Protein AF-A0A2K8PBA8-F1 (afdb_monomer)

Secondary structure (DSSP, 8-state):
-----EE-SSEEEPP--SS-S-SEEEGGGEEEEETTSSS-EEEETTS-EEE--GGGHHHHHHHHHHHTPPB-----HHHHHHGGGSSS---HHHHHHHHHHHHHTT--HHHHHHHHHHHHHHHHHHHHHH---S---HHHHHHHHH-TTS-GGGSPPGGGHHHHHHHHHHHHTPPPP---------------PPP--

Structure (mmCIF, N/CA/C/O backbone):
data_AF-A0A2K8PBA8-F1
#
_entry.id   AF-A0A2K8PBA8-F1
#
loop_
_atom_site.group_PDB
_atom_site.id
_atom_site.type_symbol
_atom_site.label_atom_id
_atom_site.label_alt_id
_atom_site.label_comp_id
_atom_site.label_asym_id
_atom_site.label_entity_id
_atom_site.label_seq_id
_atom_site.pdbx_PDB_ins_code
_atom_site.Cartn_x
_atom_site.Cartn_y
_atom_site.Cartn_z
_atom_site.occupancy
_atom_site.B_iso_or_equiv
_atom_site.auth_seq_id
_atom_site.auth_comp_id
_atom_site.auth_asym_id
_atom_site.auth_atom_id
_atom_site.pdbx_PDB_model_num
ATOM 1 N N . MET A 1 1 ? -18.926 -2.979 -6.158 1.00 40.16 1 MET A N 1
ATOM 2 C CA . MET A 1 1 ? -18.014 -2.323 -5.196 1.00 40.16 1 MET A CA 1
ATOM 3 C C . MET A 1 1 ? -17.908 -3.193 -3.957 1.00 40.16 1 MET A C 1
ATOM 5 O O . MET A 1 1 ? -18.942 -3.513 -3.380 1.00 40.16 1 MET A O 1
ATOM 9 N N . ALA A 1 2 ? -16.700 -3.621 -3.585 1.00 52.31 2 ALA A N 1
ATOM 10 C CA . ALA A 1 2 ? -16.476 -4.279 -2.299 1.00 52.31 2 ALA A CA 1
ATOM 11 C C . ALA A 1 2 ? -16.821 -3.297 -1.165 1.00 52.31 2 ALA A C 1
ATOM 13 O O . ALA A 1 2 ? -16.523 -2.106 -1.270 1.00 52.31 2 ALA A O 1
ATOM 14 N N . ARG A 1 3 ? -17.499 -3.766 -0.112 1.00 66.94 3 ARG A N 1
ATOM 15 C CA . ARG A 1 3 ? -17.772 -2.934 1.069 1.00 66.94 3 ARG A CA 1
ATOM 16 C C . ARG A 1 3 ? -16.442 -2.645 1.766 1.00 66.94 3 ARG A C 1
ATOM 18 O O . ARG A 1 3 ? -15.686 -3.575 2.012 1.00 66.94 3 ARG A O 1
ATOM 25 N N . GLY A 1 4 ? -16.142 -1.378 2.043 1.00 78.88 4 GLY A N 1
ATOM 26 C CA . GLY A 1 4 ? -14.970 -1.007 2.841 1.00 78.88 4 GLY A CA 1
ATOM 27 C C . GLY A 1 4 ? -15.197 -1.215 4.344 1.00 78.88 4 GLY A C 1
ATOM 28 O O . GLY A 1 4 ? -16.324 -1.513 4.745 1.00 78.88 4 GLY A O 1
ATOM 29 N N . PRO A 1 5 ? -14.160 -1.024 5.180 1.00 85.75 5 PRO A N 1
ATOM 30 C CA . PRO A 1 5 ? -14.281 -1.086 6.633 1.00 85.75 5 PRO A CA 1
ATOM 31 C C . PRO A 1 5 ? -15.364 -0.140 7.166 1.00 85.75 5 PRO A C 1
ATOM 33 O O . PRO A 1 5 ? -15.463 1.013 6.736 1.00 85.75 5 PRO A O 1
ATOM 36 N N . GLU A 1 6 ? -16.170 -0.630 8.106 1.00 90.38 6 GLU A N 1
ATOM 37 C CA . GLU A 1 6 ? -17.210 0.120 8.820 1.00 90.38 6 GLU A CA 1
ATOM 38 C C . GLU A 1 6 ? -16.715 0.513 10.209 1.00 90.38 6 GLU A C 1
ATOM 40 O O . GLU A 1 6 ? -16.372 -0.348 11.018 1.00 90.38 6 GLU A O 1
ATOM 45 N N . PHE A 1 7 ? -16.692 1.815 10.490 1.00 90.06 7 PHE A N 1
ATOM 46 C CA . PHE A 1 7 ? -16.317 2.343 11.795 1.00 90.06 7 PHE A CA 1
ATOM 47 C C . PHE A 1 7 ? -17.535 2.290 12.720 1.00 90.06 7 PHE A C 1
ATOM 49 O O . PHE A 1 7 ? -18.500 3.031 12.538 1.00 90.06 7 PHE A O 1
ATOM 56 N N . ALA A 1 8 ? -17.501 1.387 13.695 1.00 88.81 8 ALA A N 1
ATOM 57 C CA . ALA A 1 8 ? -18.407 1.402 14.834 1.00 88.81 8 ALA A CA 1
ATOM 58 C C . ALA A 1 8 ? -17.802 2.249 15.967 1.00 88.81 8 ALA A C 1
ATOM 60 O O . ALA A 1 8 ? -16.714 2.811 15.830 1.00 88.81 8 ALA A O 1
ATOM 61 N N . ASP A 1 9 ? -18.515 2.350 17.091 1.00 84.19 9 ASP A N 1
ATOM 62 C CA . ASP A 1 9 ? -18.093 3.195 18.208 1.00 84.19 9 ASP A CA 1
ATOM 63 C C . ASP A 1 9 ? -16.703 2.842 18.738 1.00 84.19 9 ASP A C 1
ATOM 65 O O . ASP A 1 9 ? -15.892 3.748 18.907 1.00 84.19 9 ASP A O 1
ATOM 69 N N . ASP A 1 10 ? -16.433 1.554 18.967 1.00 88.25 10 ASP A N 1
ATOM 70 C CA . ASP A 1 10 ? -15.222 1.029 19.613 1.00 88.25 10 ASP A CA 1
ATOM 71 C C . ASP A 1 10 ? -14.415 0.032 18.769 1.00 88.25 10 ASP A C 1
ATOM 73 O O . ASP A 1 10 ? -13.335 -0.412 19.174 1.00 88.25 10 ASP A O 1
ATOM 77 N N . HIS A 1 11 ? -14.904 -0.295 17.576 1.00 91.06 11 HIS A N 1
ATOM 78 C CA . HIS A 1 11 ? -14.266 -1.237 16.668 1.00 91.06 11 HIS A CA 1
ATOM 79 C C . HIS A 1 11 ? -14.497 -0.863 15.206 1.00 91.06 11 HIS A C 1
ATOM 81 O O . HIS A 1 11 ? -15.402 -0.112 14.854 1.00 91.06 11 HIS A O 1
ATOM 87 N N . ILE A 1 12 ? -13.683 -1.442 14.337 1.00 92.50 12 ILE A N 1
ATOM 88 C CA . ILE A 1 12 ? -13.815 -1.384 12.890 1.00 92.50 12 ILE A CA 1
ATOM 89 C C . ILE A 1 12 ? -14.229 -2.775 12.431 1.00 92.50 12 ILE A C 1
ATOM 91 O O . ILE A 1 12 ? -13.531 -3.752 12.707 1.00 92.50 12 ILE A O 1
ATOM 95 N N . ARG A 1 13 ? -15.356 -2.882 11.731 1.00 91.69 13 ARG A N 1
ATOM 96 C CA . ARG A 1 13 ? -15.751 -4.124 11.062 1.00 91.69 13 ARG A CA 1
ATOM 97 C C . ARG A 1 13 ? -15.104 -4.156 9.696 1.00 91.69 13 ARG A C 1
ATOM 99 O O . ARG A 1 13 ? -15.295 -3.250 8.887 1.00 91.69 13 ARG A O 1
ATOM 106 N N . LEU A 1 14 ? -14.329 -5.196 9.458 1.00 88.38 14 LEU A N 1
ATOM 107 C CA . LEU A 1 14 ? -13.718 -5.459 8.172 1.00 88.38 14 LEU A CA 1
ATOM 108 C C . LEU A 1 14 ? -14.714 -6.241 7.311 1.00 88.38 14 LEU A C 1
ATOM 110 O O . LEU A 1 14 ? -15.465 -7.066 7.843 1.00 88.38 14 LEU A O 1
ATOM 114 N N . PRO A 1 15 ? -14.757 -5.997 5.992 1.00 81.75 15 PRO A N 1
ATOM 115 C CA . PRO A 1 15 ? -15.504 -6.874 5.107 1.00 81.75 15 PRO A CA 1
ATOM 116 C C . PRO A 1 15 ? -14.991 -8.306 5.260 1.00 81.75 15 PRO A C 1
ATOM 118 O O . PRO A 1 15 ? -13.803 -8.527 5.489 1.00 81.75 15 PRO A O 1
ATOM 121 N N . ALA A 1 16 ? -15.887 -9.280 5.102 1.00 69.88 16 ALA A N 1
ATOM 122 C CA . ALA A 1 16 ? -15.488 -10.667 4.921 1.00 69.88 16 ALA A CA 1
ATOM 123 C C . ALA A 1 16 ? -14.797 -10.790 3.554 1.00 69.88 16 ALA A C 1
ATOM 125 O O . ALA A 1 16 ? -15.431 -11.103 2.547 1.00 69.88 16 ALA A O 1
ATOM 126 N N . ASP A 1 17 ? -13.515 -10.447 3.509 1.00 67.31 17 ASP A N 1
ATOM 127 C CA . ASP A 1 17 ? -12.643 -10.722 2.383 1.00 67.31 17 ASP A CA 1
ATOM 128 C C . ASP A 1 17 ? -11.801 -11.972 2.683 1.00 67.31 17 ASP A C 1
ATOM 130 O O . ASP A 1 17 ? -11.610 -12.374 3.829 1.00 67.31 17 ASP A O 1
ATOM 134 N N . ALA A 1 18 ? -11.334 -12.642 1.633 1.00 54.00 18 ALA A N 1
ATOM 135 C CA . ALA A 1 18 ? -10.508 -13.839 1.779 1.00 54.00 18 ALA A CA 1
ATOM 136 C C . ALA A 1 18 ? -9.046 -13.527 2.176 1.00 54.00 18 ALA A C 1
ATOM 138 O O . ALA A 1 18 ? -8.217 -14.434 2.181 1.00 54.00 18 ALA A O 1
ATOM 139 N N . TRP A 1 19 ? -8.702 -12.259 2.437 1.00 65.69 19 TRP A N 1
ATOM 140 C CA . TRP A 1 19 ? -7.319 -11.769 2.498 1.00 65.69 19 TRP A CA 1
ATOM 141 C C . TRP A 1 19 ? -6.913 -11.269 3.883 1.00 65.69 19 TRP A C 1
ATOM 143 O O . TRP A 1 19 ? -5.729 -11.310 4.223 1.00 65.69 19 TRP A O 1
ATOM 153 N N . LEU A 1 20 ? -7.874 -10.817 4.683 1.00 68.88 20 LEU A N 1
ATOM 154 C CA . LEU A 1 20 ? -7.722 -10.452 6.076 1.00 68.88 20 LEU A CA 1
ATOM 155 C C . LEU A 1 20 ? -8.231 -11.612 6.941 1.00 68.88 20 LEU A C 1
ATOM 157 O O . LEU A 1 20 ? -9.403 -11.976 6.874 1.00 68.88 20 LEU A O 1
ATOM 161 N N . PRO A 1 21 ? -7.386 -12.183 7.815 1.00 69.56 21 PRO A N 1
ATOM 162 C CA . PRO A 1 21 ? -7.802 -13.259 8.715 1.00 69.56 21 PRO A CA 1
ATOM 163 C C . PRO A 1 21 ? -8.786 -12.781 9.797 1.00 69.56 21 PRO A C 1
ATOM 165 O O . PRO A 1 21 ? -9.292 -13.586 10.577 1.00 69.56 21 PRO A O 1
ATOM 168 N N . ARG A 1 22 ? -9.030 -11.469 9.882 1.00 80.94 22 ARG A N 1
ATOM 169 C CA . ARG A 1 22 ? -9.851 -10.819 10.899 1.00 80.94 22 ARG A CA 1
ATOM 170 C C . ARG A 1 22 ? -11.049 -10.137 10.258 1.00 80.94 22 ARG A C 1
ATOM 172 O O . ARG A 1 22 ? -10.917 -9.439 9.261 1.00 80.94 22 ARG A O 1
ATOM 179 N N . THR A 1 23 ? -12.196 -10.256 10.913 1.00 87.31 23 THR A N 1
ATOM 180 C CA . THR A 1 23 ? -13.430 -9.543 10.549 1.00 87.31 23 THR A CA 1
ATOM 181 C C . THR A 1 23 ? -13.653 -8.284 11.387 1.00 87.31 23 THR A C 1
ATOM 183 O O . THR A 1 23 ? -14.537 -7.489 11.083 1.00 87.31 23 THR A O 1
ATOM 186 N N . THR A 1 24 ? -12.865 -8.090 12.449 1.00 91.38 24 THR A N 1
ATOM 187 C CA . THR A 1 24 ? -12.999 -6.966 13.381 1.00 91.38 24 THR A CA 1
ATOM 188 C C . THR A 1 24 ? -11.626 -6.512 13.870 1.00 91.38 24 THR A C 1
ATOM 190 O O . THR A 1 24 ? -10.767 -7.344 14.168 1.00 91.38 24 THR A O 1
ATOM 193 N N . LEU A 1 25 ? -11.437 -5.197 13.989 1.00 92.38 25 LEU A N 1
ATOM 194 C CA . LEU A 1 25 ? -10.292 -4.567 14.646 1.00 92.38 25 LEU A CA 1
ATOM 195 C C . LEU A 1 25 ? -10.775 -3.669 15.779 1.00 92.38 25 LEU A C 1
ATOM 197 O O . LEU A 1 25 ? -11.659 -2.841 15.586 1.00 92.38 25 LEU A O 1
ATOM 201 N N . THR A 1 26 ? -10.170 -3.790 16.950 1.00 94.56 26 THR A N 1
ATOM 202 C CA . THR A 1 26 ? -10.321 -2.810 18.029 1.00 94.56 26 THR A CA 1
ATOM 203 C C . THR A 1 26 ? -9.308 -1.683 17.853 1.00 94.56 26 THR A C 1
ATOM 205 O O . THR A 1 26 ? -8.304 -1.832 17.154 1.00 94.56 26 THR A O 1
ATOM 208 N N . ALA A 1 27 ? -9.502 -0.558 18.542 1.00 94.31 27 ALA A N 1
ATOM 209 C CA . ALA A 1 27 ? -8.492 0.502 18.563 1.00 94.31 27 ALA A CA 1
ATOM 210 C C . ALA A 1 27 ? -7.110 0.011 19.054 1.00 94.31 27 ALA A C 1
ATOM 212 O O . ALA A 1 27 ? -6.072 0.458 18.564 1.00 94.31 27 ALA A O 1
ATOM 213 N N . ALA A 1 28 ? -7.088 -0.962 19.972 1.00 95.12 28 ALA A N 1
ATOM 214 C CA . ALA A 1 28 ? -5.865 -1.583 20.478 1.00 95.12 28 ALA A CA 1
ATOM 215 C C . ALA A 1 28 ? -5.151 -2.469 19.440 1.00 95.12 28 ALA A C 1
ATOM 217 O O . ALA A 1 28 ? -3.970 -2.777 19.607 1.00 95.12 28 ALA A O 1
ATOM 218 N N . ASP A 1 29 ? -5.803 -2.827 18.335 1.00 95.38 29 ASP A N 1
ATOM 219 C CA . ASP A 1 29 ? -5.152 -3.510 17.218 1.00 95.38 29 ASP A CA 1
ATOM 220 C C . ASP A 1 29 ? -4.467 -2.524 16.259 1.00 95.38 29 ASP A C 1
ATOM 222 O O . ASP A 1 29 ? -3.555 -2.919 15.536 1.00 95.38 29 ASP A O 1
ATOM 226 N N . VAL A 1 30 ? -4.851 -1.240 16.256 1.00 95.88 30 VAL A N 1
ATOM 227 C CA . VAL A 1 30 ? -4.362 -0.245 15.284 1.00 95.88 30 VAL A CA 1
ATOM 228 C C . VAL A 1 30 ? -3.083 0.438 15.766 1.00 95.88 30 VAL A C 1
ATOM 230 O O . VAL A 1 30 ? -3.057 1.082 16.817 1.00 95.88 30 VAL A O 1
ATOM 233 N N . ARG A 1 31 ? -2.012 0.311 14.981 1.00 96.19 31 ARG A N 1
ATOM 234 C CA . ARG A 1 31 ? -0.700 0.915 15.237 1.00 96.19 31 ARG A CA 1
ATOM 235 C C . ARG A 1 31 ? -0.689 2.399 14.871 1.00 96.19 31 ARG A C 1
ATOM 237 O O . ARG A 1 31 ? -0.319 3.229 15.697 1.00 96.19 31 ARG A O 1
ATOM 244 N N . ASP A 1 32 ? -1.097 2.710 13.644 1.00 96.62 32 ASP A N 1
ATOM 245 C CA . ASP A 1 32 ? -1.144 4.052 13.062 1.00 96.62 32 ASP A CA 1
ATOM 246 C C . ASP A 1 32 ? -2.068 4.083 11.834 1.00 96.62 32 ASP A C 1
ATOM 248 O O . ASP A 1 32 ? -2.470 3.038 11.318 1.00 96.62 32 ASP A O 1
ATOM 252 N N . ALA A 1 33 ? -2.394 5.285 11.358 1.00 96.81 33 ALA A N 1
ATOM 253 C CA . ALA A 1 33 ? -3.194 5.497 10.152 1.00 96.81 33 ALA A CA 1
ATOM 254 C C . ALA A 1 33 ? -2.596 6.582 9.251 1.00 96.81 33 ALA A C 1
ATOM 256 O O . ALA A 1 33 ? -1.909 7.477 9.737 1.00 96.81 33 ALA A O 1
ATOM 257 N N . ASP A 1 34 ? -2.850 6.498 7.948 1.00 96.19 34 ASP A N 1
ATOM 258 C CA . ASP A 1 34 ? -2.561 7.554 6.974 1.00 96.19 34 ASP A CA 1
ATOM 259 C C . ASP A 1 34 ? -3.840 7.926 6.212 1.00 96.19 34 ASP A C 1
ATOM 261 O O . ASP A 1 34 ? -4.199 7.263 5.235 1.00 96.19 34 ASP A O 1
ATOM 265 N N . PRO A 1 35 ? -4.563 8.965 6.662 1.00 95.62 35 PRO A N 1
ATOM 266 C CA . PRO A 1 35 ? -5.745 9.462 5.964 1.00 95.62 35 PRO A CA 1
ATOM 267 C C . PRO A 1 35 ? -5.435 10.061 4.586 1.00 95.62 35 PRO A C 1
ATOM 269 O O . PRO A 1 35 ? -6.342 10.180 3.763 1.00 95.62 35 PRO A O 1
ATOM 272 N N . GLU A 1 36 ? -4.177 10.439 4.337 1.00 93.50 36 GLU A N 1
ATOM 273 C CA . GLU A 1 36 ? -3.729 11.094 3.105 1.00 93.50 36 GLU A CA 1
ATOM 274 C C . GLU A 1 36 ? -3.175 10.113 2.066 1.00 93.50 36 GLU A C 1
ATOM 276 O O . GLU A 1 36 ? -2.887 10.520 0.941 1.00 93.50 36 GLU A O 1
ATOM 281 N N . ALA A 1 37 ? -3.052 8.829 2.410 1.00 91.69 37 ALA A N 1
ATOM 282 C CA . ALA A 1 37 ? -2.740 7.785 1.444 1.00 91.69 37 ALA A CA 1
ATOM 283 C C . ALA A 1 37 ? -3.846 7.659 0.379 1.00 91.69 37 ALA A C 1
ATOM 285 O O . ALA A 1 37 ? -4.991 8.086 0.577 1.00 91.69 37 ALA A O 1
ATOM 286 N N . SER A 1 38 ? -3.500 7.053 -0.758 1.00 87.94 38 SER A N 1
ATOM 287 C CA . SER A 1 38 ? -4.432 6.783 -1.853 1.00 87.94 38 SER A CA 1
ATOM 288 C C . SER A 1 38 ? -4.501 5.276 -2.134 1.00 87.94 38 SER A C 1
ATOM 290 O O . SER A 1 38 ? -3.614 4.752 -2.803 1.00 87.94 38 SER A O 1
ATOM 292 N N . PRO A 1 39 ? -5.530 4.564 -1.633 1.00 90.00 39 PRO A N 1
ATOM 293 C CA . PRO A 1 39 ? -6.592 5.045 -0.743 1.00 90.00 39 PRO A CA 1
ATOM 294 C C . PRO A 1 39 ? -6.100 5.264 0.704 1.00 90.00 39 PRO A C 1
ATOM 296 O O . PRO A 1 39 ? -5.046 4.742 1.073 1.00 90.00 39 PRO A O 1
ATOM 299 N N . PRO A 1 40 ? -6.867 5.988 1.548 1.00 94.19 40 PRO A N 1
ATOM 300 C CA . PRO A 1 40 ? -6.571 6.104 2.974 1.00 94.19 40 PRO A CA 1
ATOM 301 C C . PRO A 1 40 ? -6.362 4.731 3.618 1.00 94.19 40 PRO A C 1
ATOM 303 O O . PRO A 1 40 ? -7.050 3.770 3.272 1.00 94.19 40 PRO A O 1
ATOM 306 N N . GLU A 1 41 ? -5.442 4.618 4.572 1.00 94.31 41 GLU A N 1
ATOM 307 C CA . GLU A 1 41 ? -5.087 3.317 5.149 1.00 94.31 41 GLU A CA 1
ATOM 308 C C . GLU A 1 41 ? -4.879 3.354 6.665 1.00 94.31 41 GLU A C 1
ATOM 310 O O . GLU A 1 41 ? -4.532 4.379 7.254 1.00 94.31 41 GLU A O 1
ATOM 315 N N . LEU A 1 42 ? -5.047 2.198 7.303 1.00 94.38 42 LEU A N 1
ATOM 316 C CA . LEU A 1 42 ? -4.594 1.936 8.668 1.00 94.38 42 LEU A CA 1
ATOM 317 C C . LEU A 1 42 ? -3.662 0.730 8.690 1.00 94.38 42 LEU A C 1
ATOM 319 O O . LEU A 1 42 ? -3.787 -0.176 7.864 1.00 94.38 42 LEU A O 1
ATOM 323 N N . ARG A 1 43 ? -2.744 0.710 9.657 1.00 93.94 43 ARG A N 1
ATOM 324 C CA . ARG A 1 43 ? -1.844 -0.419 9.899 1.00 93.94 43 ARG A CA 1
ATOM 325 C C . ARG A 1 43 ? -2.110 -1.021 11.260 1.00 93.94 43 ARG A C 1
ATOM 327 O O . ARG A 1 43 ? -2.184 -0.311 12.265 1.00 93.94 43 ARG A O 1
ATOM 334 N N . THR A 1 44 ? -2.251 -2.336 11.299 1.00 93.12 44 THR A N 1
ATOM 335 C CA . THR A 1 44 ? -2.401 -3.076 12.547 1.00 93.12 44 THR A CA 1
ATOM 336 C C . THR A 1 44 ? -1.041 -3.285 13.209 1.00 93.12 44 THR A C 1
ATOM 338 O O . THR A 1 44 ? 0.012 -3.231 12.570 1.00 93.12 44 THR A O 1
ATOM 341 N N . ARG A 1 45 ? -1.039 -3.550 14.516 1.00 92.44 45 ARG A N 1
ATOM 342 C CA . ARG A 1 45 ? 0.171 -3.936 15.259 1.00 92.44 45 ARG A CA 1
ATOM 343 C C . ARG A 1 45 ? 0.746 -5.277 14.785 1.00 92.44 45 ARG A C 1
ATOM 345 O O . ARG A 1 45 ? 1.931 -5.512 14.981 1.00 92.44 45 ARG A O 1
ATOM 352 N N . SER A 1 46 ? -0.068 -6.116 14.142 1.00 88.44 46 SER A N 1
ATOM 353 C CA . SER A 1 46 ? 0.336 -7.355 13.465 1.00 88.44 46 SER A CA 1
ATOM 354 C C . SER A 1 46 ? 0.917 -7.137 12.060 1.00 88.44 46 SER A C 1
ATOM 356 O O . SER A 1 46 ? 1.325 -8.110 11.433 1.00 88.44 46 SER A O 1
ATOM 358 N N . GLY A 1 47 ? 0.986 -5.893 11.570 1.00 87.06 47 GLY A N 1
ATOM 359 C CA . GLY A 1 47 ? 1.591 -5.553 10.277 1.00 87.06 47 GLY A CA 1
ATOM 360 C C . GLY A 1 47 ? 0.640 -5.626 9.080 1.00 87.06 47 GLY A C 1
ATOM 361 O O . GLY A 1 47 ? 1.088 -5.574 7.940 1.00 87.06 47 GLY A O 1
ATOM 362 N N . GLU A 1 48 ? -0.670 -5.743 9.305 1.00 89.25 48 GLU A N 1
ATOM 363 C CA . GLU A 1 48 ? -1.654 -5.744 8.223 1.00 89.25 48 GLU A CA 1
ATOM 364 C C . GLU A 1 48 ? -2.029 -4.314 7.839 1.00 89.25 48 GLU A C 1
ATOM 366 O O . GLU A 1 48 ? -2.362 -3.500 8.701 1.00 89.25 48 GLU A O 1
ATOM 371 N N . THR A 1 49 ? -2.065 -4.035 6.539 1.00 91.44 49 THR A N 1
ATOM 372 C CA . THR A 1 49 ? -2.675 -2.813 6.006 1.00 91.44 49 THR A CA 1
ATOM 373 C C . THR A 1 49 ? -4.152 -3.052 5.712 1.00 91.44 49 THR A C 1
ATOM 375 O O . THR A 1 49 ? -4.514 -4.044 5.071 1.00 91.44 49 THR A O 1
ATOM 378 N N . VAL A 1 50 ? -5.008 -2.136 6.159 1.00 91.88 50 VAL A N 1
ATOM 379 C CA . VAL A 1 50 ? -6.431 -2.095 5.804 1.00 91.88 50 VAL A CA 1
ATOM 380 C C . VAL A 1 50 ? -6.716 -0.790 5.078 1.00 91.88 50 VAL A C 1
ATOM 382 O O . VAL A 1 50 ? -6.479 0.294 5.611 1.00 91.88 50 VAL A O 1
ATOM 385 N N . PHE A 1 51 ? -7.262 -0.912 3.872 1.00 91.69 51 PHE A N 1
ATOM 386 C CA . PHE A 1 51 ? -7.652 0.225 3.050 1.00 91.69 51 PHE A CA 1
ATOM 387 C C . PHE A 1 51 ? -9.044 0.720 3.422 1.00 91.69 51 PHE A C 1
ATOM 389 O O . PHE A 1 51 ? -9.992 -0.052 3.575 1.00 91.69 51 PHE A O 1
ATOM 396 N N . VAL A 1 52 ? -9.165 2.033 3.530 1.00 91.50 52 VAL A N 1
ATOM 397 C CA . VAL A 1 52 ? -10.387 2.755 3.845 1.00 91.50 52 VAL A CA 1
ATOM 398 C C . VAL A 1 52 ? -10.809 3.518 2.588 1.00 91.50 52 VAL A C 1
ATOM 400 O O . VAL A 1 52 ? -10.015 4.286 2.051 1.00 91.50 52 VAL A O 1
ATOM 403 N N . PRO A 1 53 ? -12.048 3.348 2.090 1.00 90.81 53 PRO A N 1
ATOM 404 C CA . PRO A 1 53 ? -12.538 4.121 0.957 1.00 90.81 53 PRO A CA 1
ATOM 405 C C . PRO A 1 53 ? -12.370 5.622 1.189 1.00 90.81 53 PRO A C 1
ATOM 407 O O . PRO A 1 53 ? -12.659 6.109 2.281 1.00 90.81 53 PRO A O 1
ATOM 410 N N . ALA A 1 54 ? -11.988 6.369 0.150 1.00 89.56 54 ALA A N 1
ATOM 411 C CA . ALA A 1 54 ? -11.744 7.811 0.252 1.00 89.56 54 ALA A CA 1
ATOM 412 C C . ALA A 1 54 ? -12.925 8.583 0.875 1.00 89.56 54 ALA A C 1
ATOM 414 O O . ALA A 1 54 ? -12.722 9.456 1.717 1.00 89.56 54 ALA A O 1
ATOM 415 N N . GLY A 1 55 ? -14.167 8.192 0.557 1.00 91.06 55 GLY A N 1
ATOM 416 C CA . GLY A 1 55 ? -15.381 8.781 1.139 1.00 91.06 55 GLY A CA 1
ATOM 417 C C . GLY A 1 55 ? -15.539 8.592 2.657 1.00 91.06 55 GLY A C 1
ATOM 418 O O . GLY A 1 55 ? -16.367 9.262 3.262 1.00 91.06 55 GLY A O 1
ATOM 419 N N . ARG A 1 56 ? -14.738 7.720 3.283 1.00 92.81 56 ARG A N 1
ATOM 420 C CA . ARG A 1 56 ? -14.709 7.470 4.734 1.00 92.81 56 ARG A CA 1
ATOM 421 C C . ARG A 1 56 ? -13.469 8.037 5.428 1.00 92.81 56 ARG A C 1
ATOM 423 O O . ARG A 1 56 ? -13.255 7.753 6.604 1.00 92.81 56 ARG A O 1
ATOM 430 N N . ARG A 1 57 ? -12.673 8.878 4.753 1.00 95.12 57 ARG A N 1
ATOM 431 C CA . ARG A 1 57 ? -11.498 9.549 5.347 1.00 95.12 57 ARG A CA 1
ATOM 432 C C . ARG A 1 57 ? -11.835 10.230 6.677 1.00 95.12 57 ARG A C 1
ATOM 434 O O . ARG A 1 57 ? -11.168 9.994 7.677 1.00 95.12 57 ARG A O 1
ATOM 441 N N . ALA A 1 58 ? -12.919 11.003 6.710 1.00 95.44 58 ALA A N 1
ATOM 442 C CA . ALA A 1 58 ? -13.326 11.722 7.914 1.00 95.44 58 ALA A CA 1
ATOM 443 C C . ALA A 1 58 ? -13.743 10.783 9.067 1.00 95.44 58 ALA A C 1
ATOM 445 O O . ALA A 1 58 ? -13.616 11.144 10.235 1.00 95.44 58 ALA A O 1
ATOM 446 N N . GLU A 1 59 ? -14.256 9.581 8.772 1.00 95.62 59 GLU A N 1
ATOM 447 C CA . GLU A 1 59 ? -14.544 8.569 9.800 1.00 95.62 59 GLU A CA 1
ATOM 448 C C . GLU A 1 59 ? -13.252 7.997 10.391 1.00 95.62 59 GLU A C 1
ATOM 450 O O . GLU A 1 59 ? -13.142 7.907 11.614 1.00 95.62 59 GLU A O 1
ATOM 455 N N . LEU A 1 60 ? -12.260 7.697 9.544 1.00 95.69 60 LEU A N 1
ATOM 456 C CA . LEU A 1 60 ? -10.933 7.255 9.977 1.00 95.69 60 LEU A CA 1
ATOM 457 C C . LEU A 1 60 ? -10.276 8.288 10.900 1.00 95.69 60 LEU A C 1
ATOM 459 O O . LEU A 1 60 ? -9.801 7.938 11.977 1.00 95.69 60 LEU A O 1
ATOM 463 N N . GLU A 1 61 ? -10.288 9.564 10.516 1.00 96.81 61 GLU A N 1
ATOM 464 C CA . GLU A 1 61 ? -9.721 10.647 11.326 1.00 96.81 61 GLU A CA 1
ATOM 465 C C . GLU A 1 61 ? -10.409 10.767 12.689 1.00 96.81 61 GLU A C 1
ATOM 467 O O . GLU A 1 61 ? -9.731 10.850 13.716 1.00 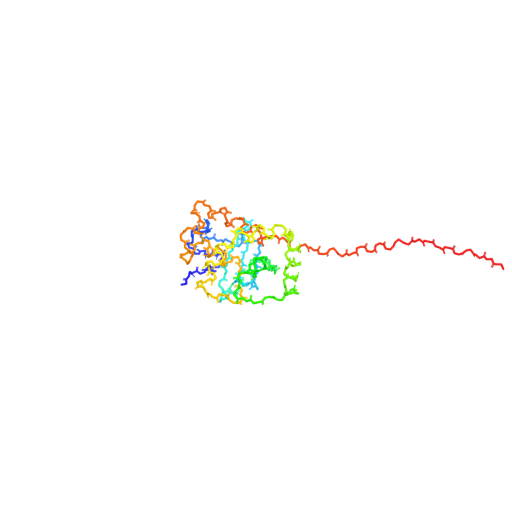96.81 61 GLU A O 1
ATOM 472 N N . ARG A 1 62 ? -11.749 10.720 12.722 1.00 96.69 62 ARG A N 1
ATOM 473 C CA . ARG A 1 62 ? -12.515 10.754 13.978 1.00 96.69 62 ARG A CA 1
ATOM 474 C C . ARG A 1 62 ? -12.211 9.553 14.866 1.00 96.69 62 ARG A C 1
ATOM 476 O O . ARG A 1 62 ? -12.033 9.731 16.070 1.00 96.69 62 ARG A O 1
ATOM 483 N N . PHE A 1 63 ? -12.137 8.353 14.292 1.00 96.75 63 PHE A N 1
ATOM 484 C CA . PHE A 1 63 ? -11.782 7.141 15.026 1.00 96.75 63 PHE A CA 1
ATOM 485 C C . PHE A 1 63 ? -10.380 7.264 15.634 1.00 96.75 63 PHE A C 1
ATOM 487 O O . PHE A 1 63 ? -10.196 7.034 16.830 1.00 96.75 63 PHE A O 1
ATOM 494 N N . CYS A 1 64 ? -9.403 7.719 14.846 1.00 96.94 64 CYS A N 1
ATOM 495 C CA . CYS A 1 64 ? -8.041 7.917 15.324 1.00 96.94 64 CYS A CA 1
ATOM 496 C C . CYS A 1 64 ? -7.954 8.970 16.433 1.00 96.94 64 CYS A C 1
ATOM 498 O O . CYS A 1 64 ? -7.304 8.728 17.449 1.00 96.94 64 CYS A O 1
ATOM 500 N N . ALA A 1 65 ? -8.650 10.099 16.282 1.00 97.25 65 ALA A N 1
ATOM 501 C CA . ALA A 1 65 ? -8.696 11.149 17.295 1.00 97.25 65 ALA A CA 1
ATOM 502 C C . ALA A 1 65 ? -9.322 10.654 18.610 1.00 97.25 65 ALA A C 1
ATOM 504 O O . ALA A 1 65 ? -8.774 10.904 19.682 1.00 97.25 65 ALA A O 1
ATOM 505 N N . ARG A 1 66 ? -10.432 9.905 18.532 1.00 96.94 66 ARG A N 1
ATOM 506 C CA . ARG A 1 66 ? -11.133 9.344 19.700 1.00 96.94 66 ARG A CA 1
ATOM 507 C C . ARG A 1 66 ? -10.252 8.398 20.514 1.00 96.94 66 ARG A C 1
ATOM 509 O O . ARG A 1 66 ? -10.318 8.418 21.739 1.00 96.94 66 ARG A O 1
ATOM 516 N N . TYR A 1 67 ? -9.445 7.581 19.842 1.00 97.31 67 TYR A N 1
ATOM 517 C CA . TYR A 1 67 ? -8.648 6.527 20.474 1.00 97.31 67 TYR A CA 1
ATOM 518 C C . TYR A 1 67 ? -7.154 6.845 20.605 1.00 97.31 67 TYR A C 1
ATOM 520 O O . TYR A 1 67 ? -6.379 5.986 21.024 1.00 97.31 67 TYR A O 1
ATOM 528 N N . GLY A 1 68 ? -6.732 8.065 20.259 1.00 96.81 68 GLY A N 1
ATOM 529 C CA . GLY A 1 68 ? -5.327 8.471 20.329 1.00 96.81 68 GLY A CA 1
ATOM 530 C C . GLY A 1 68 ? -4.414 7.692 19.375 1.00 96.81 68 GLY A C 1
ATOM 531 O O . GLY A 1 68 ? -3.235 7.500 19.673 1.00 96.81 68 GLY A O 1
ATOM 532 N N . ILE A 1 69 ? -4.943 7.221 18.241 1.00 97.75 69 ILE A N 1
ATOM 533 C CA . ILE A 1 69 ? -4.156 6.516 17.225 1.00 97.75 69 ILE A CA 1
ATOM 534 C C . ILE A 1 69 ? -3.342 7.555 16.440 1.00 97.75 69 ILE A C 1
ATOM 536 O O . ILE A 1 69 ? -3.915 8.511 15.908 1.00 97.75 69 ILE A O 1
ATOM 540 N N . PRO A 1 70 ? -2.012 7.397 16.337 1.00 97.62 70 PRO A N 1
ATOM 541 C CA . PRO A 1 70 ? -1.173 8.368 15.653 1.00 97.62 70 PRO A CA 1
ATOM 542 C C . PRO A 1 70 ? -1.422 8.371 14.140 1.00 97.62 70 PRO A C 1
ATOM 544 O O . PRO A 1 70 ? -1.404 7.325 13.486 1.00 97.62 70 PRO A O 1
ATOM 547 N N . LEU A 1 71 ? -1.569 9.571 13.576 1.00 97.06 71 LEU A N 1
ATOM 548 C CA . LEU A 1 71 ? -1.577 9.783 12.130 1.00 97.06 71 LEU A CA 1
ATOM 549 C C . LEU A 1 71 ? -0.135 9.885 11.616 1.00 97.06 71 LEU A C 1
ATOM 551 O O . LEU A 1 71 ? 0.692 10.614 12.172 1.00 97.06 71 LEU A O 1
ATOM 555 N N . ARG A 1 72 ? 0.187 9.130 10.569 1.00 94.62 72 ARG A N 1
ATOM 556 C CA . ARG A 1 72 ? 1.528 9.027 9.989 1.00 94.62 72 ARG A CA 1
ATOM 557 C C . ARG A 1 72 ? 1.419 9.047 8.476 1.00 94.62 72 ARG A C 1
ATOM 559 O O . ARG A 1 72 ? 0.909 8.095 7.909 1.00 94.62 72 ARG A O 1
ATOM 566 N N . ARG A 1 73 ? 1.972 10.081 7.844 1.00 91.50 73 ARG A N 1
ATOM 567 C CA . ARG A 1 73 ? 2.137 10.100 6.390 1.00 91.50 73 ARG A CA 1
ATOM 568 C C . ARG A 1 73 ? 3.286 9.184 5.978 1.00 91.50 73 ARG A C 1
ATOM 570 O O . ARG A 1 73 ? 4.377 9.302 6.550 1.00 91.50 73 ARG A O 1
ATOM 577 N N . ARG A 1 74 ? 3.066 8.313 4.995 1.00 88.56 74 ARG A N 1
ATOM 578 C CA . ARG A 1 74 ? 4.083 7.371 4.500 1.00 88.56 74 ARG A CA 1
ATOM 579 C C . ARG A 1 74 ? 4.401 7.621 3.023 1.00 88.56 74 ARG A C 1
ATOM 581 O O . ARG A 1 74 ? 3.540 8.102 2.291 1.00 88.56 74 ARG A O 1
ATOM 588 N N . PRO A 1 75 ? 5.639 7.345 2.577 1.00 89.19 75 PRO A N 1
ATOM 589 C CA . PRO A 1 75 ? 5.913 7.231 1.152 1.00 89.19 75 PRO A CA 1
ATOM 590 C C . PRO A 1 75 ? 5.100 6.080 0.562 1.00 89.19 75 PRO A C 1
ATOM 592 O O . PRO A 1 75 ? 5.028 5.008 1.169 1.00 89.19 75 PRO A O 1
ATOM 595 N N . ASP A 1 76 ? 4.540 6.288 -0.624 1.00 91.12 76 ASP A N 1
ATOM 596 C CA . ASP A 1 76 ? 3.913 5.213 -1.382 1.00 91.12 76 ASP A CA 1
ATOM 597 C C . ASP A 1 76 ? 4.982 4.429 -2.150 1.00 91.12 76 ASP A C 1
ATOM 599 O O . ASP A 1 76 ? 5.265 4.673 -3.321 1.00 91.12 76 ASP A O 1
ATOM 603 N N . VAL A 1 77 ? 5.622 3.499 -1.439 1.00 94.56 77 VAL A N 1
ATOM 604 C CA . VAL A 1 77 ? 6.684 2.646 -1.991 1.00 94.56 77 VAL A CA 1
ATOM 605 C C . VAL A 1 77 ? 6.166 1.810 -3.160 1.00 94.56 77 VAL A C 1
ATOM 607 O O . VAL A 1 77 ? 6.903 1.565 -4.113 1.00 94.56 77 VAL A O 1
ATOM 610 N N . TRP A 1 78 ? 4.906 1.369 -3.098 1.00 95.44 78 TRP A N 1
ATOM 611 C CA . TRP A 1 78 ? 4.310 0.601 -4.184 1.00 95.44 78 TRP A CA 1
ATOM 612 C C . TRP A 1 78 ? 3.951 1.483 -5.372 1.00 95.44 78 TRP A C 1
ATOM 614 O O . TRP A 1 78 ? 4.233 1.052 -6.481 1.00 95.44 78 TRP A O 1
ATOM 624 N N . GLY A 1 79 ? 3.478 2.711 -5.152 1.00 93.44 79 GLY A N 1
ATOM 625 C CA . GLY A 1 79 ? 3.418 3.760 -6.177 1.00 93.44 79 GLY A CA 1
ATOM 626 C C . GLY A 1 79 ? 4.694 3.817 -7.007 1.00 93.44 79 GLY A C 1
ATOM 627 O O . GLY A 1 79 ? 4.717 3.459 -8.182 1.00 93.44 79 GLY A O 1
ATOM 628 N N . ASP A 1 80 ? 5.801 4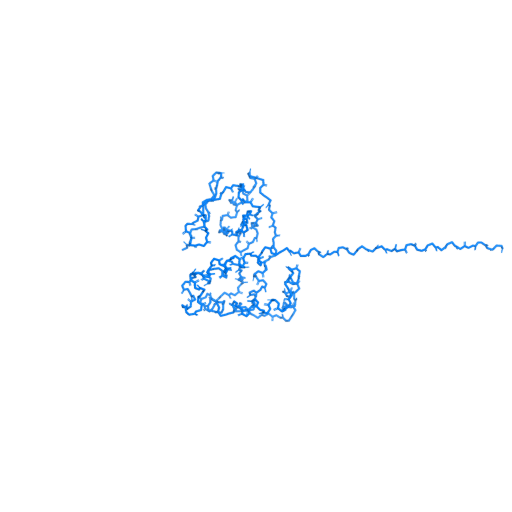.111 -6.331 1.00 94.69 80 ASP A N 1
ATOM 629 C CA . ASP A 1 80 ? 7.113 4.244 -6.964 1.00 94.69 80 ASP A CA 1
ATOM 630 C C . ASP A 1 80 ? 7.602 2.939 -7.646 1.00 94.69 80 ASP A C 1
ATOM 632 O O . ASP A 1 80 ? 8.278 2.950 -8.685 1.00 94.69 80 ASP A O 1
ATOM 636 N N . LEU A 1 81 ? 7.297 1.769 -7.072 1.00 96.25 81 LEU A N 1
ATOM 637 C CA . LEU A 1 81 ? 7.649 0.478 -7.675 1.00 96.25 81 LEU A CA 1
ATOM 638 C C . LEU A 1 81 ? 6.847 0.200 -8.948 1.00 96.25 81 LEU A C 1
ATOM 640 O O . LEU A 1 81 ? 7.396 -0.418 -9.867 1.00 96.25 81 LEU A O 1
ATOM 644 N N . LEU A 1 82 ? 5.586 0.629 -8.981 1.00 95.00 82 LEU A N 1
ATOM 645 C CA . LEU A 1 82 ? 4.618 0.303 -10.019 1.00 95.00 82 LEU A CA 1
ATOM 646 C C . LEU A 1 82 ? 4.512 1.359 -11.121 1.00 95.00 82 LEU A C 1
ATOM 648 O O . LEU A 1 82 ? 3.944 1.028 -12.160 1.00 95.00 82 LEU A O 1
ATOM 652 N N . ASP A 1 83 ? 5.113 2.543 -10.944 1.00 91.50 83 ASP A N 1
ATOM 653 C CA . ASP A 1 83 ? 5.204 3.609 -11.957 1.00 91.50 83 ASP A CA 1
ATOM 654 C C . ASP A 1 83 ? 5.421 3.059 -13.386 1.00 91.50 83 ASP A C 1
ATOM 656 O O . ASP A 1 83 ? 4.614 3.371 -14.259 1.00 91.50 83 ASP A O 1
ATOM 660 N N . PRO A 1 84 ? 6.393 2.155 -13.665 1.00 91.06 84 PRO A N 1
ATOM 661 C CA . PRO A 1 84 ? 6.655 1.697 -15.036 1.00 91.06 84 PRO A CA 1
ATOM 662 C C . PRO A 1 84 ? 5.555 0.834 -15.671 1.00 91.06 84 PRO A C 1
ATOM 664 O O . PRO A 1 84 ? 5.695 0.425 -16.823 1.00 91.06 84 PRO A O 1
ATOM 667 N N . PHE A 1 85 ? 4.518 0.461 -14.918 1.00 90.69 85 PHE A N 1
ATOM 668 C CA . PHE A 1 85 ? 3.381 -0.304 -15.432 1.00 90.69 85 PHE A CA 1
ATOM 669 C C . PHE A 1 85 ? 2.181 0.571 -15.779 1.00 90.69 85 PHE A C 1
ATOM 671 O O . PHE A 1 85 ? 1.239 0.041 -16.369 1.00 90.69 85 PHE A O 1
ATOM 678 N N . LEU A 1 86 ? 2.204 1.861 -15.429 1.00 86.62 86 LEU A N 1
ATOM 679 C CA . LEU A 1 86 ? 1.210 2.833 -15.872 1.00 86.62 86 LEU A CA 1
ATOM 680 C C . LEU A 1 86 ? 1.299 3.029 -17.386 1.00 86.62 86 LEU A C 1
ATOM 682 O O . LEU A 1 86 ? 2.381 2.966 -17.969 1.00 86.62 86 LEU A O 1
ATOM 686 N N . ASP A 1 87 ? 0.160 3.304 -18.019 1.00 78.56 87 ASP A N 1
ATOM 687 C CA . ASP A 1 87 ? 0.122 3.662 -19.442 1.00 78.56 87 ASP A CA 1
ATOM 688 C C . ASP A 1 87 ? 0.429 5.161 -19.607 1.00 78.56 87 ASP A C 1
ATOM 690 O O . ASP A 1 87 ? -0.395 5.956 -20.057 1.00 78.56 87 ASP A O 1
ATOM 694 N N . THR A 1 88 ? 1.606 5.568 -19.124 1.00 79.19 88 THR A N 1
ATOM 695 C CA . THR A 1 88 ? 2.095 6.948 -19.166 1.00 79.19 88 THR A CA 1
ATOM 696 C C . THR A 1 88 ? 3.581 6.990 -19.500 1.00 79.19 88 THR A C 1
ATOM 698 O O . THR A 1 88 ? 4.330 6.039 -19.270 1.00 79.19 88 THR A O 1
ATOM 701 N N . TRP A 1 89 ? 4.010 8.111 -20.070 1.00 80.81 89 TRP A N 1
ATOM 702 C CA . TRP A 1 89 ? 5.412 8.367 -20.362 1.00 80.81 89 TRP A CA 1
ATOM 703 C C . TRP A 1 89 ? 6.077 9.043 -19.166 1.00 80.81 89 TRP A C 1
ATOM 705 O O . TRP A 1 89 ? 5.554 10.035 -18.663 1.00 80.81 89 TRP A O 1
ATOM 715 N N . PHE A 1 90 ? 7.251 8.550 -18.776 1.00 84.25 90 PHE A N 1
ATOM 716 C CA . PHE A 1 90 ? 8.100 9.183 -17.771 1.00 84.25 90 PHE A CA 1
ATOM 717 C C . PHE A 1 90 ? 9.354 9.756 -18.421 1.00 84.25 90 PHE A C 1
ATOM 719 O O . PHE A 1 90 ? 9.952 9.145 -19.310 1.00 84.25 90 PHE A O 1
ATOM 726 N N . THR A 1 91 ? 9.774 10.937 -17.981 1.00 89.06 91 THR A N 1
ATOM 727 C CA . THR A 1 91 ? 11.080 11.476 -18.363 1.00 89.06 91 THR A CA 1
ATOM 728 C C . THR A 1 91 ? 12.201 10.810 -17.553 1.00 89.06 91 THR A C 1
ATOM 730 O O . THR A 1 91 ? 11.964 10.325 -16.443 1.00 89.06 91 THR A O 1
ATOM 733 N N . PRO A 1 92 ? 13.454 10.817 -18.046 1.00 91.00 92 PRO A N 1
ATOM 734 C CA . PRO A 1 92 ? 14.592 10.294 -17.286 1.00 91.00 92 PRO A CA 1
ATOM 735 C C . PRO A 1 92 ? 14.755 10.938 -15.899 1.00 91.00 92 PRO A C 1
ATOM 737 O O . PRO A 1 92 ? 15.201 10.290 -14.952 1.00 91.00 92 PRO A O 1
ATOM 740 N N . GLU A 1 93 ? 14.390 12.214 -15.755 1.00 91.62 93 GLU A N 1
ATOM 741 C CA . GLU A 1 93 ? 14.413 12.932 -14.479 1.00 91.62 93 GLU A CA 1
ATOM 742 C C . GLU A 1 93 ? 13.356 12.405 -13.502 1.00 91.62 93 GLU A C 1
ATOM 744 O O . GLU A 1 93 ? 13.637 12.271 -12.308 1.00 91.62 93 GLU A O 1
ATOM 749 N N . GLU A 1 94 ? 12.159 12.084 -13.995 1.00 90.31 94 GLU A N 1
ATOM 750 C CA . GLU A 1 94 ? 11.082 11.490 -13.200 1.00 90.31 94 GLU A CA 1
ATOM 751 C C . GLU A 1 94 ? 11.464 10.080 -12.745 1.00 90.31 94 GLU A C 1
ATOM 753 O O . GLU A 1 94 ? 11.368 9.772 -11.555 1.00 90.31 94 GLU A O 1
ATOM 758 N N . GLU A 1 95 ? 12.013 9.264 -13.648 1.00 91.00 95 GLU A N 1
ATOM 759 C CA . GLU A 1 95 ? 12.528 7.932 -13.321 1.00 91.00 95 GLU A CA 1
ATOM 760 C C . GLU A 1 95 ? 13.631 7.995 -12.254 1.00 91.00 95 GLU A C 1
ATOM 762 O O . GLU A 1 95 ? 13.602 7.253 -11.266 1.00 91.00 95 GLU A O 1
ATOM 767 N N . ALA A 1 96 ? 14.587 8.918 -12.405 1.00 92.69 96 ALA A N 1
ATOM 768 C CA . ALA A 1 96 ? 15.650 9.127 -11.427 1.00 92.69 96 ALA A CA 1
ATOM 769 C C . ALA A 1 96 ? 15.097 9.583 -10.066 1.00 92.69 96 ALA A C 1
ATOM 771 O O . ALA A 1 96 ? 15.564 9.127 -9.017 1.00 92.69 96 ALA A O 1
ATOM 772 N N . ALA A 1 97 ? 14.077 10.446 -10.060 1.00 93.12 97 ALA A N 1
ATOM 773 C CA . ALA A 1 97 ? 13.415 10.888 -8.839 1.00 93.12 97 ALA A CA 1
ATOM 774 C C . ALA A 1 97 ? 12.671 9.738 -8.140 1.00 93.12 97 ALA A C 1
ATOM 776 O O . ALA A 1 97 ? 12.735 9.640 -6.910 1.00 93.12 97 ALA A O 1
ATOM 777 N N . THR A 1 98 ? 12.003 8.862 -8.896 1.00 93.19 98 THR A N 1
ATOM 778 C CA . THR A 1 98 ? 11.359 7.644 -8.381 1.00 93.19 98 THR A CA 1
ATOM 779 C C . THR A 1 98 ? 12.396 6.700 -7.769 1.00 93.19 98 THR A C 1
ATOM 781 O O . THR A 1 98 ? 12.255 6.292 -6.615 1.00 93.19 98 THR A O 1
ATOM 784 N N . LEU A 1 99 ? 13.512 6.435 -8.455 1.00 94.00 99 LEU A N 1
ATOM 785 C CA . LEU A 1 99 ? 14.595 5.605 -7.911 1.00 94.00 99 LEU A CA 1
ATOM 786 C C . LEU A 1 99 ? 15.200 6.192 -6.625 1.00 94.00 99 LEU A C 1
ATOM 788 O O . LEU A 1 99 ? 15.471 5.453 -5.681 1.00 94.00 99 LEU A O 1
ATOM 792 N N . ALA A 1 100 ? 15.351 7.515 -6.535 1.00 93.69 100 ALA A N 1
ATOM 793 C CA . ALA A 1 100 ? 15.827 8.172 -5.319 1.00 93.69 100 ALA A CA 1
ATOM 794 C C . ALA A 1 100 ? 14.826 8.082 -4.148 1.00 93.69 100 ALA A C 1
ATOM 796 O O . ALA A 1 100 ? 15.225 8.103 -2.978 1.00 93.69 100 ALA A O 1
ATOM 797 N N . ARG A 1 101 ? 13.514 8.006 -4.414 1.00 94.19 101 ARG A N 1
ATOM 798 C CA . ARG A 1 101 ? 12.509 7.730 -3.370 1.00 94.19 101 ARG A CA 1
ATOM 799 C C . ARG A 1 101 ? 12.586 6.280 -2.894 1.00 94.19 101 ARG A C 1
ATOM 801 O O . ARG A 1 101 ? 12.604 6.063 -1.682 1.00 94.19 101 ARG A O 1
ATOM 808 N N . LEU A 1 102 ? 12.741 5.328 -3.811 1.00 94.75 102 LEU A N 1
ATOM 809 C CA . LEU A 1 102 ? 12.908 3.904 -3.496 1.00 94.75 102 LEU A CA 1
ATOM 810 C C . LEU A 1 102 ? 14.187 3.629 -2.693 1.00 94.75 102 LEU A C 1
ATOM 812 O O . LEU A 1 102 ? 14.133 2.937 -1.676 1.00 94.75 102 LEU A O 1
ATOM 816 N N . ASP A 1 103 ? 15.308 4.254 -3.057 1.00 94.19 103 ASP A N 1
ATOM 817 C CA . ASP A 1 103 ? 16.559 4.146 -2.294 1.00 94.19 103 ASP A CA 1
ATOM 818 C C . ASP A 1 103 ? 16.401 4.699 -0.867 1.00 94.19 103 ASP A C 1
ATOM 820 O O . ASP A 1 103 ? 16.819 4.077 0.116 1.00 94.19 103 ASP A O 1
ATOM 824 N N . ARG A 1 104 ? 15.678 5.818 -0.713 1.00 92.31 104 ARG A N 1
ATOM 825 C CA . ARG A 1 104 ? 15.308 6.334 0.614 1.00 92.31 104 ARG A CA 1
ATOM 826 C C . ARG A 1 104 ? 14.382 5.392 1.374 1.00 92.31 104 ARG A C 1
ATOM 828 O O . ARG A 1 104 ? 14.477 5.364 2.593 1.00 92.31 104 ARG A O 1
ATOM 835 N N . ALA A 1 105 ? 13.542 4.600 0.717 1.00 91.56 105 ALA A N 1
ATOM 836 C CA . ALA A 1 105 ? 12.787 3.519 1.360 1.00 91.56 105 ALA A CA 1
ATOM 837 C C . ALA A 1 105 ? 13.656 2.278 1.667 1.00 91.56 105 ALA A C 1
ATOM 839 O O . ALA A 1 105 ? 13.188 1.312 2.263 1.00 91.56 105 ALA A O 1
ATOM 840 N N . GLY A 1 106 ? 14.943 2.305 1.311 1.00 93.56 106 GLY A N 1
ATOM 841 C CA . GLY A 1 106 ? 15.891 1.223 1.544 1.00 93.56 106 GLY A CA 1
ATOM 842 C C . GLY A 1 106 ? 15.874 0.131 0.480 1.00 93.56 106 GLY A C 1
ATOM 843 O O . GLY A 1 106 ? 16.435 -0.928 0.749 1.00 93.56 106 GLY A O 1
ATOM 844 N N . LEU A 1 107 ? 15.265 0.384 -0.682 1.00 94.12 107 LEU A N 1
ATOM 845 C CA . LEU A 1 107 ? 15.236 -0.529 -1.822 1.00 94.12 107 LEU A CA 1
ATOM 846 C C . LEU A 1 107 ? 16.337 -0.150 -2.814 1.00 94.12 107 LEU A C 1
ATOM 848 O O . LEU A 1 107 ? 16.279 0.895 -3.462 1.00 94.12 107 LEU A O 1
ATOM 852 N N . GLY A 1 108 ? 17.347 -1.010 -2.931 1.00 93.88 108 GLY A N 1
ATOM 853 C CA . GLY A 1 108 ? 18.434 -0.813 -3.888 1.00 93.88 108 GLY A CA 1
ATOM 854 C C . GLY A 1 108 ? 18.013 -1.143 -5.329 1.00 93.88 108 GLY A C 1
ATOM 855 O O . GLY A 1 108 ? 17.057 -1.893 -5.531 1.00 93.88 108 GLY A O 1
ATOM 856 N N . PRO A 1 109 ? 18.755 -0.681 -6.355 1.00 93.50 109 PRO A N 1
ATOM 857 C CA . PRO A 1 109 ? 18.384 -0.886 -7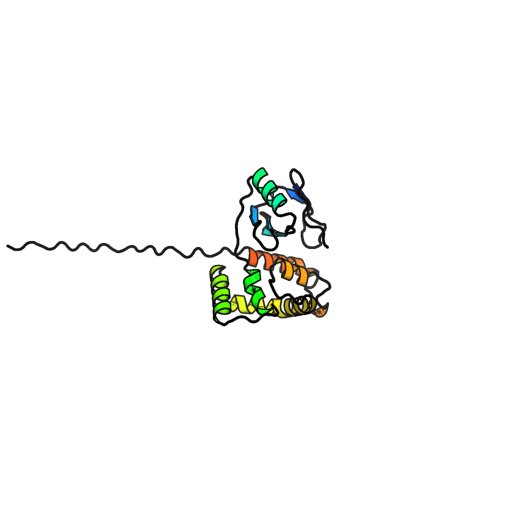.760 1.00 93.50 109 PRO A CA 1
ATOM 858 C C . PRO A 1 109 ? 18.157 -2.353 -8.158 1.00 93.50 109 PRO A C 1
ATOM 860 O O . PRO A 1 109 ? 17.222 -2.657 -8.893 1.00 93.50 109 PRO A O 1
ATOM 863 N N . ALA A 1 110 ? 18.981 -3.275 -7.647 1.00 96.12 110 ALA A N 1
ATOM 864 C CA . ALA A 1 110 ? 18.844 -4.705 -7.931 1.00 96.12 110 ALA A CA 1
ATOM 865 C C . ALA A 1 110 ? 17.565 -5.305 -7.321 1.00 96.12 110 ALA A C 1
ATOM 867 O O . ALA A 1 110 ? 16.889 -6.108 -7.959 1.00 96.12 110 ALA A O 1
ATOM 868 N N . GLU A 1 111 ? 17.210 -4.888 -6.104 1.00 96.94 111 GLU A N 1
ATOM 869 C CA . GLU A 1 111 ? 15.978 -5.317 -5.438 1.00 96.94 111 GLU A CA 1
ATOM 870 C C . GLU A 1 111 ? 14.750 -4.739 -6.150 1.00 96.94 111 GLU A C 1
ATOM 872 O O . GLU A 1 111 ? 13.807 -5.473 -6.430 1.00 96.94 111 GLU A O 1
ATOM 877 N N . VAL A 1 112 ? 14.795 -3.458 -6.536 1.00 97.12 112 VAL A N 1
ATOM 878 C CA . VAL A 1 112 ? 13.749 -2.816 -7.349 1.00 97.12 112 VAL A CA 1
ATOM 879 C C . VAL A 1 112 ? 13.523 -3.580 -8.653 1.00 97.12 112 VAL A C 1
ATOM 881 O O . VAL A 1 112 ? 12.378 -3.880 -8.990 1.00 97.12 112 VAL A O 1
ATOM 884 N N . ALA A 1 113 ? 14.593 -3.934 -9.369 1.00 96.25 113 ALA A N 1
ATOM 885 C CA . ALA A 1 113 ? 14.496 -4.708 -10.603 1.00 96.25 113 ALA A CA 1
ATOM 886 C C . ALA A 1 113 ? 13.850 -6.084 -10.366 1.00 96.25 113 ALA A C 1
ATOM 888 O O . ALA A 1 113 ? 12.914 -6.441 -11.078 1.00 96.25 113 ALA A O 1
ATOM 889 N N . ALA A 1 114 ? 14.279 -6.811 -9.329 1.00 97.69 114 ALA A N 1
ATOM 890 C CA . ALA A 1 114 ? 13.732 -8.125 -8.991 1.00 97.69 114 ALA A CA 1
ATOM 891 C C . ALA A 1 114 ? 12.250 -8.067 -8.571 1.00 97.69 114 ALA A C 1
ATOM 893 O O . ALA A 1 114 ? 11.450 -8.914 -8.973 1.00 97.69 114 ALA A O 1
ATOM 894 N N . ILE A 1 115 ? 11.854 -7.056 -7.787 1.00 97.62 115 ILE A N 1
ATOM 895 C CA . ILE A 1 115 ? 10.451 -6.838 -7.408 1.00 97.62 115 ILE A CA 1
ATOM 896 C C . ILE A 1 115 ? 9.617 -6.551 -8.656 1.00 97.62 115 ILE A C 1
ATOM 898 O O . ILE A 1 115 ? 8.576 -7.182 -8.853 1.00 97.62 115 ILE A O 1
ATOM 902 N N . ARG A 1 116 ? 10.081 -5.627 -9.507 1.00 97.25 116 ARG A N 1
ATOM 903 C CA . ARG A 1 116 ? 9.390 -5.257 -10.746 1.00 97.25 116 ARG A CA 1
ATOM 904 C C . ARG A 1 116 ? 9.237 -6.458 -11.663 1.00 97.25 116 ARG A C 1
ATOM 906 O O . ARG A 1 116 ? 8.128 -6.702 -12.116 1.00 97.25 116 ARG A O 1
ATOM 913 N N . GLU A 1 117 ? 10.289 -7.244 -11.874 1.00 96.44 117 GLU A N 1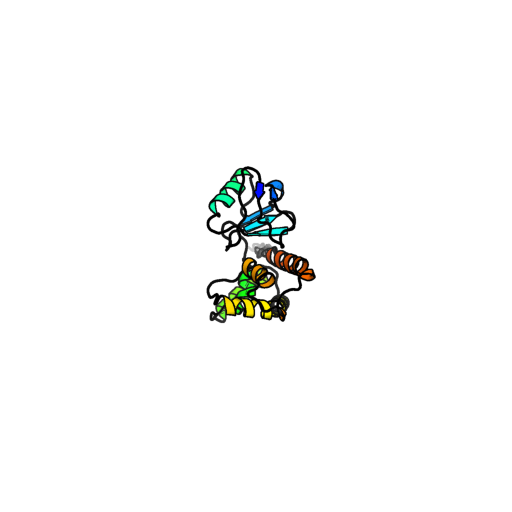
ATOM 914 C CA . GLU A 1 117 ? 10.238 -8.477 -12.665 1.00 96.44 117 GLU A CA 1
ATOM 915 C C . GLU A 1 117 ? 9.175 -9.448 -12.135 1.00 96.44 117 GLU A C 1
ATOM 917 O O . GLU A 1 117 ? 8.339 -9.927 -12.904 1.00 96.44 117 GLU A O 1
ATOM 922 N N . ARG A 1 118 ? 9.143 -9.667 -10.814 1.00 96.06 118 ARG A N 1
ATOM 923 C CA . ARG A 1 118 ? 8.176 -10.561 -10.164 1.00 96.06 118 ARG A CA 1
ATOM 924 C C . ARG A 1 118 ? 6.725 -10.135 -10.388 1.00 96.06 118 ARG A C 1
ATOM 926 O O . ARG A 1 118 ? 5.873 -10.994 -10.605 1.00 96.06 118 ARG A O 1
ATOM 933 N N . VAL A 1 119 ? 6.419 -8.840 -10.29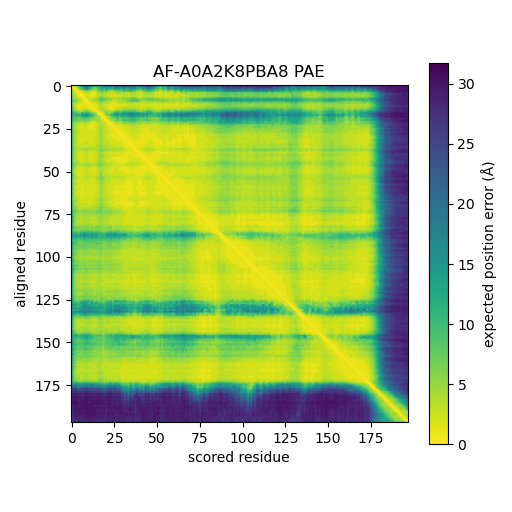9 1.00 95.62 119 VAL A N 1
ATOM 934 C CA . VAL A 1 119 ? 5.034 -8.339 -10.412 1.00 95.62 119 VAL A CA 1
ATOM 935 C C . VAL A 1 119 ? 4.640 -7.976 -11.844 1.00 95.62 119 VAL A C 1
ATOM 937 O O . VAL A 1 119 ? 3.458 -7.780 -12.116 1.00 95.62 119 VAL A O 1
ATOM 940 N N . ALA A 1 120 ? 5.590 -7.922 -12.779 1.00 93.81 120 ALA A N 1
ATOM 941 C CA . ALA A 1 120 ? 5.360 -7.421 -14.129 1.00 93.81 120 ALA A CA 1
ATOM 942 C C . ALA A 1 120 ? 4.236 -8.143 -14.895 1.00 93.81 120 ALA A C 1
ATOM 944 O O . ALA A 1 120 ? 3.400 -7.459 -15.490 1.00 93.81 120 ALA A O 1
ATOM 945 N N . PRO A 1 121 ? 4.167 -9.494 -14.915 1.00 91.69 121 PRO A N 1
ATOM 946 C CA . PRO A 1 121 ? 3.095 -10.191 -15.628 1.00 91.69 121 PRO A CA 1
ATOM 947 C C . PRO A 1 121 ? 1.718 -9.866 -15.043 1.00 91.69 121 PRO A C 1
ATOM 949 O O . PRO A 1 121 ? 0.764 -9.639 -15.786 1.00 91.69 121 PRO A O 1
ATOM 952 N N . LEU A 1 122 ? 1.645 -9.785 -13.713 1.00 91.56 122 LEU A N 1
ATOM 953 C CA . LEU A 1 122 ? 0.431 -9.485 -12.967 1.00 91.56 122 LEU A CA 1
ATOM 954 C C . LEU A 1 122 ? -0.058 -8.059 -13.253 1.00 91.56 122 LEU A C 1
ATOM 956 O O . LEU A 1 122 ? -1.218 -7.858 -13.611 1.00 91.56 122 LEU A O 1
ATOM 960 N N . MET A 1 123 ? 0.840 -7.081 -13.142 1.00 92.50 123 MET A N 1
ATOM 961 C CA . MET A 1 123 ? 0.500 -5.664 -13.260 1.00 92.50 123 MET A CA 1
ATOM 962 C C . MET A 1 123 ? 0.221 -5.240 -14.696 1.00 92.50 123 MET A C 1
ATOM 964 O O . MET A 1 123 ? -0.701 -4.463 -14.915 1.00 92.50 123 MET A O 1
ATOM 968 N N . ARG A 1 124 ? 0.920 -5.801 -15.692 1.00 89.25 124 ARG A N 1
ATOM 969 C CA . ARG A 1 124 ? 0.582 -5.559 -17.104 1.00 89.25 124 ARG A CA 1
ATOM 970 C C . ARG A 1 124 ? -0.802 -6.092 -17.459 1.00 89.25 124 ARG A C 1
ATOM 972 O O . ARG A 1 124 ? -1.560 -5.399 -18.128 1.00 89.25 124 ARG A O 1
ATOM 979 N N . ALA A 1 125 ? -1.147 -7.296 -16.997 1.00 86.19 125 ALA A N 1
ATOM 980 C CA . ALA A 1 125 ? -2.477 -7.858 -17.216 1.00 86.19 125 ALA A CA 1
ATOM 981 C C . ALA A 1 125 ? -3.566 -7.030 -16.519 1.00 86.19 125 ALA A C 1
ATOM 983 O O . ALA A 1 125 ? -4.618 -6.782 -17.101 1.00 86.19 125 ALA A O 1
ATOM 984 N N . HIS A 1 126 ? -3.304 -6.579 -15.292 1.00 84.75 126 HIS A N 1
ATOM 985 C CA . HIS A 1 126 ? -4.221 -5.723 -14.550 1.00 84.75 126 HIS A CA 1
ATOM 986 C C . HIS A 1 126 ? -4.420 -4.364 -15.233 1.00 84.75 126 HIS A C 1
ATOM 988 O O . HIS A 1 126 ? -5.559 -3.968 -15.477 1.00 84.75 126 HIS A O 1
ATOM 994 N N . ASN A 1 127 ? -3.327 -3.687 -15.602 1.00 80.94 127 ASN A N 1
ATOM 995 C CA . ASN A 1 127 ? -3.403 -2.362 -16.202 1.00 80.94 127 ASN A CA 1
ATOM 996 C C . ASN A 1 127 ? -4.027 -2.389 -17.605 1.00 80.94 127 ASN A C 1
ATOM 998 O O . ASN A 1 127 ? -4.828 -1.524 -17.936 1.00 80.94 127 ASN A O 1
ATOM 1002 N N . HIS A 1 128 ? -3.769 -3.432 -18.401 1.00 77.31 128 HIS A N 1
ATOM 1003 C CA . HIS A 1 128 ? -4.426 -3.607 -19.701 1.00 77.31 128 HIS A CA 1
ATOM 1004 C C . HIS A 1 128 ? -5.963 -3.625 -19.607 1.00 77.31 128 HIS A C 1
ATOM 1006 O O . HIS A 1 128 ? -6.640 -3.214 -20.545 1.00 77.31 128 HIS A O 1
ATOM 1012 N N . MET A 1 129 ? -6.515 -4.090 -18.482 1.00 71.50 129 MET A N 1
ATOM 1013 C CA . MET A 1 129 ? -7.961 -4.164 -18.262 1.00 71.50 129 MET A CA 1
ATOM 1014 C C . MET A 1 129 ? -8.567 -2.875 -17.696 1.00 71.50 129 MET A C 1
ATOM 1016 O O . MET A 1 129 ? -9.773 -2.675 -17.837 1.00 71.50 129 MET A O 1
ATOM 1020 N N . LEU A 1 130 ? -7.771 -2.042 -17.019 1.00 71.44 130 LEU A N 1
ATOM 1021 C CA . LEU A 1 130 ? -8.244 -0.826 -16.347 1.00 71.44 130 LEU A CA 1
ATOM 1022 C C . LEU A 1 130 ? -7.857 0.466 -17.074 1.00 71.44 130 LEU A C 1
ATOM 1024 O O . LEU A 1 130 ? -8.493 1.486 -16.824 1.00 71.44 130 LEU A O 1
ATOM 1028 N N . TRP A 1 131 ? -6.867 0.412 -17.974 1.00 68.75 131 TRP A N 1
ATOM 1029 C CA . TRP A 1 131 ? -6.239 1.580 -18.601 1.00 68.75 131 TRP A CA 1
ATOM 1030 C C . TRP A 1 131 ? -5.885 2.653 -17.567 1.00 68.75 131 TRP A C 1
ATOM 1032 O O . TRP A 1 131 ? -6.208 3.830 -17.726 1.00 68.75 131 TRP A O 1
ATOM 1042 N N . GLU A 1 132 ? -5.260 2.223 -16.471 1.00 68.94 132 GLU A N 1
ATOM 1043 C CA . GLU A 1 132 ? -4.862 3.123 -15.405 1.00 68.94 132 GLU A CA 1
ATOM 1044 C C . GLU A 1 132 ? -3.668 3.973 -15.859 1.00 68.94 132 GLU A C 1
ATOM 1046 O O . GLU A 1 132 ? -2.630 3.494 -16.334 1.00 68.94 132 GLU A O 1
ATOM 1051 N N . TRP A 1 133 ? -3.869 5.273 -15.711 1.00 68.12 133 TRP A N 1
ATOM 1052 C CA . TRP A 1 133 ? -3.038 6.359 -16.221 1.00 68.12 133 TRP A CA 1
ATOM 1053 C C . TRP A 1 133 ? -2.553 7.279 -15.102 1.00 68.12 133 TRP A C 1
ATOM 1055 O O . TRP A 1 133 ? -1.663 8.095 -15.330 1.00 68.12 133 TRP A O 1
ATOM 1065 N N . HIS A 1 134 ? -3.130 7.169 -13.899 1.00 67.12 134 HIS A N 1
ATOM 1066 C CA . HIS A 1 134 ? -2.892 8.118 -12.823 1.00 67.12 134 HIS A CA 1
ATOM 1067 C C . HIS A 1 134 ? -2.031 7.553 -11.694 1.00 67.12 134 HIS A C 1
ATOM 1069 O O . HIS A 1 134 ? -1.047 8.189 -11.322 1.00 67.12 134 HIS A O 1
ATOM 1075 N N . ALA A 1 135 ? -2.385 6.395 -11.129 1.00 78.19 135 ALA A N 1
ATOM 1076 C CA . ALA A 1 135 ? -1.633 5.805 -10.022 1.00 78.19 135 ALA A CA 1
ATOM 1077 C C . ALA A 1 135 ? -1.922 4.308 -9.855 1.00 78.19 135 ALA A C 1
ATOM 1079 O O . ALA A 1 135 ? -3.055 3.869 -10.024 1.00 78.19 135 ALA A O 1
ATOM 1080 N N . LEU A 1 136 ? -0.901 3.549 -9.453 1.00 89.38 136 LEU A N 1
ATOM 1081 C CA . LEU A 1 136 ? -1.015 2.160 -9.006 1.00 89.38 136 LEU A CA 1
ATOM 1082 C C . LEU A 1 136 ? -0.319 2.030 -7.655 1.00 89.38 136 LEU A C 1
ATOM 1084 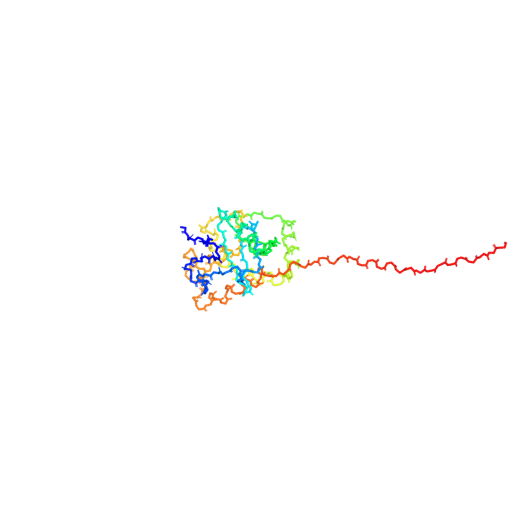O O . LEU A 1 136 ? 0.831 2.423 -7.538 1.00 89.38 136 LEU A O 1
ATOM 1088 N N . GLY A 1 137 ? -0.968 1.443 -6.657 1.00 91.38 137 GLY A N 1
ATOM 1089 C CA . GLY A 1 137 ? -0.402 1.262 -5.321 1.00 91.38 137 GLY A CA 1
ATOM 1090 C C . GLY A 1 137 ? -0.520 -0.169 -4.798 1.00 91.38 137 GLY A C 1
ATOM 1091 O O . GLY A 1 137 ? -0.845 -1.119 -5.515 1.00 91.38 137 GLY A O 1
ATOM 1092 N N . LEU A 1 138 ? -0.284 -0.340 -3.492 1.00 92.56 138 LEU A N 1
ATOM 1093 C CA . LEU A 1 138 ? -0.419 -1.645 -2.828 1.00 92.56 138 LEU A CA 1
ATOM 1094 C C . LEU A 1 138 ? -1.837 -2.221 -2.983 1.00 92.56 138 LEU A C 1
ATOM 1096 O O . LEU A 1 138 ? -1.998 -3.432 -3.134 1.00 92.56 138 LEU A O 1
ATOM 1100 N N . GLY A 1 139 ? -2.860 -1.362 -2.933 1.00 88.88 139 GLY A N 1
ATOM 1101 C CA . GLY A 1 139 ? -4.253 -1.765 -3.122 1.00 88.88 139 GLY A CA 1
ATOM 1102 C C . GLY A 1 139 ? -4.475 -2.428 -4.481 1.00 88.88 139 GLY A C 1
ATOM 1103 O O . GLY A 1 139 ? -5.051 -3.515 -4.538 1.00 88.88 139 GLY A O 1
ATOM 1104 N N . ASP A 1 140 ? -3.942 -1.828 -5.544 1.00 89.38 140 ASP A N 1
ATOM 1105 C CA . ASP A 1 140 ? -4.059 -2.328 -6.917 1.00 89.38 140 ASP A CA 1
ATOM 1106 C C . ASP A 1 140 ? -3.274 -3.622 -7.112 1.00 89.38 140 ASP A C 1
ATOM 1108 O O . ASP A 1 140 ? -3.790 -4.575 -7.690 1.00 89.38 140 ASP A O 1
ATOM 1112 N N . LEU A 1 141 ? -2.071 -3.726 -6.537 1.00 92.50 141 LEU A N 1
ATOM 1113 C CA . LEU A 1 141 ? -1.297 -4.968 -6.559 1.00 92.50 141 LEU A CA 1
ATOM 1114 C C . LEU A 1 141 ? -2.059 -6.133 -5.910 1.00 92.50 141 LEU A C 1
ATOM 1116 O O . LEU A 1 141 ? -2.102 -7.243 -6.449 1.00 92.50 141 LEU A O 1
ATOM 1120 N N . LEU A 1 142 ? -2.660 -5.897 -4.741 1.00 89.88 142 LEU A N 1
ATOM 1121 C CA . LEU A 1 142 ? -3.430 -6.922 -4.038 1.00 89.88 142 LEU A CA 1
ATOM 1122 C C . LEU A 1 142 ? -4.734 -7.245 -4.777 1.00 89.88 142 LEU A C 1
ATOM 1124 O O . LEU A 1 142 ? -5.105 -8.416 -4.870 1.00 89.88 142 LEU A O 1
ATOM 1128 N N . ALA A 1 143 ? -5.393 -6.244 -5.364 1.00 85.69 143 ALA A N 1
ATOM 1129 C CA . ALA A 1 143 ? -6.558 -6.448 -6.216 1.00 85.69 143 ALA A CA 1
ATOM 1130 C C . ALA A 1 143 ? -6.207 -7.257 -7.473 1.00 85.69 143 ALA A C 1
ATOM 1132 O O . ALA A 1 143 ? -6.958 -8.158 -7.840 1.00 85.69 143 ALA A O 1
ATOM 1133 N N . ALA A 1 144 ? -5.055 -7.008 -8.096 1.00 88.62 144 ALA A N 1
ATOM 1134 C CA . ALA A 1 144 ? -4.556 -7.778 -9.227 1.00 88.62 144 ALA A CA 1
ATOM 1135 C C . ALA A 1 144 ? -4.286 -9.236 -8.829 1.00 88.62 144 ALA A C 1
ATOM 1137 O O . ALA A 1 144 ? -4.739 -10.157 -9.508 1.00 88.62 144 ALA A O 1
ATOM 1138 N N . ALA A 1 145 ? -3.618 -9.462 -7.692 1.00 87.56 145 ALA A N 1
ATOM 1139 C CA . ALA A 1 145 ? -3.322 -10.802 -7.181 1.00 87.56 145 ALA A CA 1
ATOM 1140 C C . ALA A 1 145 ? -4.588 -11.605 -6.820 1.00 87.56 145 ALA A C 1
ATOM 1142 O O . ALA A 1 145 ? -4.584 -12.839 -6.876 1.00 87.56 145 ALA A O 1
ATOM 1143 N N . ALA A 1 146 ? -5.666 -10.910 -6.445 1.00 79.19 146 ALA A N 1
ATOM 1144 C CA . ALA A 1 146 ? -6.937 -11.497 -6.035 1.00 79.19 146 ALA A CA 1
ATOM 1145 C C . ALA A 1 146 ? -7.988 -11.618 -7.131 1.00 79.19 146 ALA A C 1
ATOM 1147 O O . ALA A 1 146 ? -8.884 -12.462 -7.039 1.00 79.19 146 ALA A O 1
ATOM 1148 N N . GLY A 1 147 ? -7.927 -10.722 -8.106 1.00 74.44 147 GLY A N 1
ATOM 1149 C CA . GLY A 1 147 ? -9.039 -10.393 -8.974 1.00 74.44 147 GLY A CA 1
ATOM 1150 C C . GLY A 1 147 ? -9.170 -11.317 -10.171 1.00 74.44 147 GLY A C 1
ATOM 1151 O O . GLY A 1 147 ? -8.207 -11.893 -10.675 1.00 74.44 147 GLY A O 1
ATOM 1152 N N . SER A 1 148 ? -10.395 -11.395 -10.687 1.00 71.75 148 SER A N 1
ATOM 1153 C CA . SER A 1 148 ? -10.694 -12.118 -11.922 1.00 71.75 148 SER A CA 1
ATOM 1154 C C . SER A 1 148 ? -10.213 -11.398 -13.188 1.00 71.75 148 SER A C 1
ATOM 1156 O O . SER A 1 148 ? -10.229 -11.993 -14.259 1.00 71.75 148 SER A O 1
ATOM 1158 N N . LEU A 1 149 ? -9.790 -10.132 -13.073 1.00 74.81 149 LEU A N 1
ATOM 1159 C CA . LEU A 1 149 ? -9.311 -9.317 -14.197 1.00 74.81 149 LEU A CA 1
ATOM 1160 C C . LEU A 1 149 ? -7.992 -9.837 -14.780 1.00 74.81 149 LEU A C 1
ATOM 1162 O O . LEU A 1 149 ? -7.732 -9.668 -15.964 1.00 74.81 149 LEU A O 1
ATOM 1166 N N . VAL A 1 150 ? -7.174 -10.497 -13.962 1.00 82.19 150 VAL A N 1
ATOM 1167 C CA . VAL A 1 150 ? -5.928 -11.121 -14.412 1.00 82.19 150 VAL A CA 1
ATOM 1168 C C . VAL A 1 150 ? -6.242 -12.527 -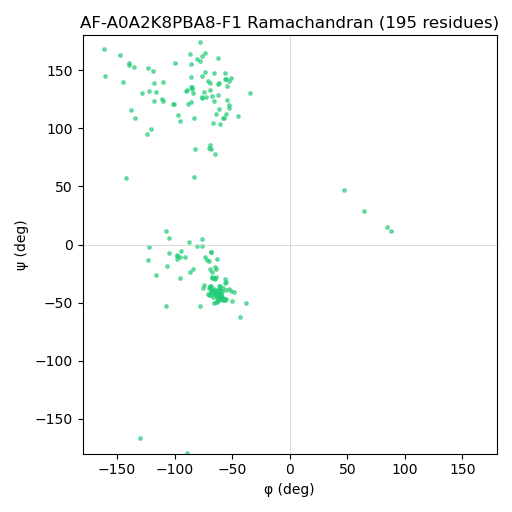14.948 1.00 82.19 150 VAL A C 1
ATOM 1170 O O . VAL A 1 150 ? -6.984 -13.254 -14.282 1.00 82.19 150 VAL A O 1
ATOM 1173 N N . PRO A 1 151 ? -5.692 -12.951 -16.104 1.00 82.44 151 PRO A N 1
ATOM 1174 C CA . PRO A 1 151 ? -5.836 -14.316 -16.614 1.00 82.44 151 PRO A CA 1
ATOM 1175 C C . PRO A 1 151 ? -5.379 -15.381 -15.609 1.00 82.44 151 PRO A C 1
ATOM 1177 O O . PRO A 1 151 ? -4.361 -15.203 -14.945 1.00 82.44 151 PRO A O 1
ATOM 1180 N N . ASP A 1 152 ? -6.082 -16.516 -15.541 1.00 83.25 152 ASP A N 1
ATOM 1181 C CA . ASP A 1 152 ? -5.858 -17.570 -14.534 1.00 83.25 152 ASP A CA 1
ATOM 1182 C C . ASP A 1 152 ? -4.391 -18.018 -14.412 1.00 83.25 152 ASP A C 1
ATOM 1184 O O . ASP A 1 152 ? -3.895 -18.194 -13.304 1.00 83.25 152 ASP A O 1
ATOM 1188 N N . HIS A 1 153 ? -3.681 -18.144 -15.538 1.00 84.81 153 HIS A N 1
ATOM 1189 C CA . HIS A 1 153 ? -2.284 -18.590 -15.582 1.00 84.81 153 HIS A CA 1
ATOM 1190 C C . HIS A 1 153 ? -1.268 -17.563 -15.047 1.00 84.81 153 HIS A C 1
ATOM 1192 O O . HIS A 1 153 ? -0.114 -17.918 -14.827 1.00 84.81 153 HIS A O 1
ATOM 1198 N N . LEU A 1 154 ? -1.676 -16.304 -14.852 1.00 85.81 154 LEU A N 1
ATOM 1199 C CA . LEU A 1 154 ? -0.854 -15.235 -14.268 1.00 85.81 154 LEU A CA 1
ATOM 1200 C C . LEU A 1 154 ? -1.244 -14.920 -12.820 1.00 85.81 154 LEU A C 1
ATOM 1202 O O . LEU A 1 154 ? -0.584 -14.111 -12.167 1.00 85.81 154 LEU A O 1
ATOM 1206 N N . ARG A 1 155 ? -2.331 -15.513 -12.311 1.00 84.69 155 ARG A N 1
ATOM 1207 C CA . ARG A 1 155 ? -2.787 -15.259 -10.945 1.00 84.69 155 ARG A CA 1
ATOM 1208 C C . ARG A 1 155 ? -1.875 -15.935 -9.937 1.00 84.69 155 ARG A C 1
ATOM 1210 O O . ARG A 1 155 ? -1.393 -17.045 -10.147 1.00 84.69 155 ARG A O 1
ATOM 1217 N N . ILE A 1 156 ? -1.755 -15.299 -8.777 1.00 87.12 156 ILE A N 1
ATOM 1218 C CA . ILE A 1 156 ? -1.124 -15.922 -7.618 1.00 87.12 156 ILE A CA 1
ATOM 1219 C C . ILE A 1 156 ? -2.000 -17.104 -7.158 1.00 87.12 156 ILE A C 1
ATOM 1221 O O . ILE A 1 156 ? -3.195 -16.898 -6.866 1.00 87.12 156 ILE A O 1
ATOM 1225 N N . PRO A 1 157 ? -1.443 -18.330 -7.080 1.00 87.12 157 PRO A N 1
ATOM 1226 C CA . PRO A 1 157 ? -2.180 -19.507 -6.637 1.00 87.12 157 PRO A CA 1
ATOM 1227 C C . PRO A 1 157 ? -2.791 -19.297 -5.247 1.00 87.12 157 PRO A C 1
ATOM 1229 O O . PRO A 1 157 ? -2.139 -18.686 -4.398 1.00 87.12 157 PRO A O 1
ATOM 1232 N N . PRO A 1 158 ? -4.011 -19.799 -4.962 1.00 85.44 158 PRO A N 1
ATOM 1233 C CA . PRO A 1 158 ? -4.690 -19.570 -3.685 1.00 85.44 158 PRO A CA 1
ATOM 1234 C C . PRO A 1 158 ? -3.831 -19.819 -2.439 1.00 85.44 158 PRO A C 1
ATOM 1236 O O . PRO A 1 158 ? -3.859 -19.016 -1.509 1.00 85.44 158 PRO A O 1
ATOM 1239 N N . GLN A 1 159 ? -3.022 -20.878 -2.452 1.00 86.94 159 GLN A N 1
ATOM 1240 C CA . GLN A 1 159 ? -2.125 -21.260 -1.363 1.00 86.94 159 GLN A CA 1
ATOM 1241 C C . GLN A 1 159 ? -0.941 -20.297 -1.145 1.00 86.94 159 GLN A C 1
ATOM 1243 O O . GLN A 1 159 ? -0.381 -20.255 -0.055 1.00 86.94 159 GLN A O 1
ATOM 1248 N N . GLU A 1 160 ? -0.574 -19.497 -2.148 1.00 89.69 160 GLU A N 1
ATOM 1249 C CA . GLU A 1 160 ? 0.545 -18.543 -2.086 1.00 89.69 160 GLU A CA 1
ATOM 1250 C C . GLU A 1 160 ? 0.095 -17.112 -1.771 1.00 89.69 160 GLU A C 1
ATOM 1252 O O . GLU A 1 160 ? 0.914 -16.262 -1.422 1.00 89.69 160 GLU A O 1
ATOM 1257 N N . ARG A 1 161 ? -1.210 -16.826 -1.847 1.00 87.50 161 ARG A N 1
ATOM 1258 C CA . ARG A 1 161 ? -1.767 -15.472 -1.677 1.00 87.50 161 ARG A CA 1
ATOM 1259 C C . ARG A 1 161 ? -1.437 -14.847 -0.329 1.00 87.50 161 ARG A C 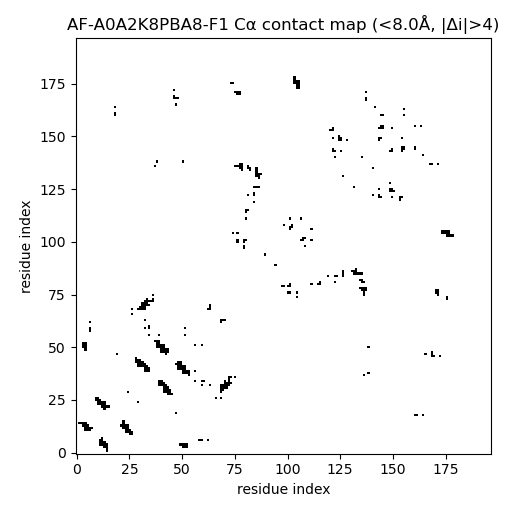1
ATOM 1261 O O . ARG A 1 161 ? -1.101 -13.667 -0.276 1.00 87.50 161 ARG A O 1
ATOM 1268 N N . ALA A 1 162 ? -1.486 -15.633 0.745 1.00 86.75 162 ALA A N 1
ATOM 1269 C CA . ALA A 1 162 ? -1.135 -15.157 2.080 1.00 86.75 162 ALA A CA 1
ATOM 1270 C C . ALA A 1 162 ? 0.343 -14.735 2.158 1.00 86.75 162 ALA A C 1
ATOM 1272 O O . ALA A 1 162 ? 0.648 -13.658 2.668 1.00 86.75 162 ALA A O 1
ATOM 1273 N N . ALA A 1 163 ? 1.247 -15.541 1.590 1.00 91.44 163 ALA A N 1
ATOM 1274 C CA . ALA A 1 163 ? 2.674 -15.233 1.541 1.00 91.44 163 ALA A CA 1
ATOM 1275 C C . ALA A 1 163 ? 2.964 -14.018 0.645 1.00 91.44 163 ALA A C 1
ATOM 1277 O O . ALA A 1 163 ? 3.733 -13.139 1.027 1.00 91.44 163 ALA A O 1
ATOM 1278 N N . PHE A 1 164 ? 2.308 -13.927 -0.515 1.00 93.44 164 PHE A N 1
ATOM 1279 C CA . PHE A 1 164 ? 2.415 -12.777 -1.413 1.00 93.44 164 PHE A CA 1
ATOM 1280 C C . PHE A 1 164 ? 1.939 -11.483 -0.741 1.00 93.44 164 PHE A C 1
ATOM 1282 O O . PHE A 1 164 ? 2.623 -10.465 -0.805 1.00 93.44 164 PHE A O 1
ATOM 1289 N N . ARG A 1 165 ? 0.800 -11.527 -0.042 1.00 90.69 165 ARG A N 1
ATOM 1290 C CA . ARG A 1 165 ? 0.269 -10.387 0.713 1.00 90.69 165 ARG A CA 1
ATOM 1291 C C . ARG A 1 165 ? 1.228 -9.947 1.816 1.00 90.69 165 ARG A C 1
ATOM 1293 O O . ARG A 1 165 ? 1.504 -8.758 1.925 1.00 90.69 165 ARG A O 1
ATOM 1300 N N . ALA A 1 166 ? 1.732 -10.890 2.613 1.00 91.19 166 ALA A N 1
ATOM 1301 C CA . ALA A 1 166 ? 2.681 -10.594 3.684 1.00 91.19 166 ALA A CA 1
ATOM 1302 C C . ALA A 1 166 ? 3.956 -9.935 3.135 1.00 91.19 166 ALA A C 1
ATOM 1304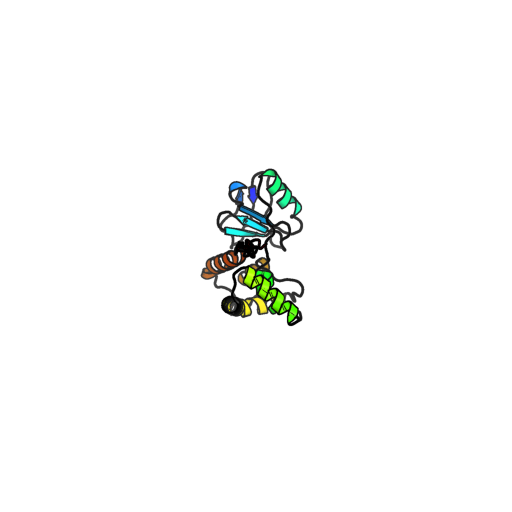 O O . ALA A 1 166 ? 4.373 -8.897 3.638 1.00 91.19 166 ALA A O 1
ATOM 1305 N N . TRP A 1 167 ? 4.506 -10.479 2.045 1.00 95.19 167 TRP A N 1
ATOM 1306 C CA . TRP A 1 167 ? 5.646 -9.900 1.333 1.00 95.19 167 TRP A CA 1
ATOM 1307 C C . TRP A 1 167 ? 5.363 -8.474 0.837 1.00 95.19 167 TRP A C 1
ATOM 1309 O O . TRP A 1 167 ? 6.175 -7.572 1.038 1.00 95.19 167 TRP A O 1
ATOM 1319 N N . ALA A 1 168 ? 4.191 -8.240 0.240 1.00 94.94 168 ALA A N 1
ATOM 1320 C CA . ALA A 1 168 ? 3.832 -6.917 -0.256 1.00 94.94 168 ALA A CA 1
ATOM 1321 C C . ALA A 1 168 ? 3.663 -5.885 0.873 1.00 94.94 168 ALA A C 1
ATOM 1323 O O . ALA A 1 168 ? 4.085 -4.734 0.740 1.00 94.94 168 ALA A O 1
ATOM 1324 N N . MET A 1 169 ? 3.095 -6.300 2.007 1.00 92.62 169 MET A N 1
ATOM 1325 C CA . MET A 1 169 ? 2.944 -5.454 3.192 1.00 92.62 169 MET A CA 1
ATOM 1326 C C . MET A 1 169 ? 4.274 -5.142 3.866 1.00 92.62 169 MET A C 1
ATOM 1328 O O . MET A 1 169 ? 4.479 -4.007 4.284 1.00 92.62 169 MET A O 1
ATOM 1332 N N . GLU A 1 170 ? 5.199 -6.099 3.911 1.00 93.12 170 GLU A N 1
ATOM 1333 C CA . GLU A 1 170 ? 6.547 -5.865 4.431 1.00 93.12 170 GLU A CA 1
ATOM 1334 C C . GLU A 1 170 ? 7.274 -4.773 3.633 1.00 93.12 170 GLU A C 1
ATOM 1336 O O . GLU A 1 170 ? 7.885 -3.879 4.219 1.00 93.12 170 GLU A O 1
ATOM 1341 N N . ILE A 1 171 ? 7.162 -4.799 2.300 1.00 94.44 171 ILE A N 1
ATOM 1342 C CA . ILE A 1 171 ? 7.723 -3.758 1.426 1.00 94.44 171 ILE A CA 1
ATOM 1343 C C . ILE A 1 171 ? 7.069 -2.397 1.710 1.00 94.44 171 ILE A C 1
ATOM 1345 O O . ILE A 1 171 ? 7.766 -1.390 1.832 1.00 94.44 171 ILE A O 1
ATOM 1349 N N . ALA A 1 172 ? 5.746 -2.358 1.883 1.00 92.62 172 ALA A N 1
ATOM 1350 C CA . ALA A 1 172 ? 5.022 -1.128 2.207 1.00 92.62 172 ALA A CA 1
ATOM 1351 C C . ALA A 1 172 ? 5.343 -0.579 3.613 1.00 92.62 172 ALA A C 1
ATOM 1353 O O . ALA A 1 172 ? 5.150 0.612 3.878 1.00 92.62 172 ALA A O 1
ATOM 1354 N N . ASP A 1 173 ? 5.808 -1.432 4.532 1.00 90.44 173 ASP A N 1
ATOM 1355 C CA . ASP A 1 173 ? 6.214 -1.064 5.896 1.00 90.44 173 ASP A CA 1
ATOM 1356 C C . ASP A 1 173 ? 7.669 -0.623 6.025 1.00 90.44 173 ASP A C 1
ATOM 1358 O O . ASP A 1 173 ? 8.108 -0.254 7.117 1.00 90.44 173 ASP A O 1
ATOM 1362 N N . ARG A 1 174 ? 8.409 -0.563 4.913 1.00 87.50 174 ARG A N 1
ATOM 1363 C CA . ARG A 1 174 ? 9.788 -0.083 4.930 1.00 87.50 174 ARG A CA 1
ATOM 1364 C C . ARG A 1 174 ? 9.857 1.387 5.376 1.00 87.50 174 ARG A C 1
ATOM 1366 O O . ARG A 1 174 ? 9.156 2.245 4.834 1.00 87.50 174 ARG A O 1
ATOM 1373 N N . PRO A 1 175 ? 10.704 1.711 6.370 1.00 74.94 175 PRO A N 1
ATOM 1374 C CA . PRO A 1 175 ? 10.843 3.078 6.837 1.00 74.94 175 PRO A CA 1
ATOM 1375 C C . PRO A 1 175 ? 11.557 3.924 5.783 1.00 74.94 175 PRO A C 1
ATOM 1377 O O . PRO A 1 175 ? 12.569 3.510 5.217 1.00 74.94 175 PRO A O 1
ATOM 1380 N N . ALA A 1 176 ? 11.108 5.166 5.600 1.00 65.00 176 ALA A N 1
ATOM 1381 C CA . ALA A 1 176 ? 11.939 6.162 4.942 1.00 65.00 176 ALA A CA 1
ATOM 1382 C C . ALA A 1 176 ? 13.212 6.357 5.780 1.00 65.00 176 ALA A C 1
ATOM 1384 O O . ALA A 1 176 ? 13.150 6.800 6.934 1.00 65.00 176 ALA A O 1
ATOM 1385 N N . ARG A 1 177 ? 14.376 6.032 5.217 1.00 61.44 177 ARG A N 1
ATOM 1386 C CA . ARG A 1 177 ? 15.679 6.368 5.784 1.00 61.44 177 ARG A CA 1
ATOM 1387 C C . ARG A 1 177 ? 15.685 7.868 6.049 1.00 61.44 177 ARG A C 1
ATOM 1389 O O . ARG A 1 177 ? 15.572 8.685 5.134 1.00 61.44 177 ARG A O 1
ATOM 1396 N N . ARG A 1 178 ? 15.818 8.244 7.322 1.00 53.03 178 ARG A N 1
ATOM 1397 C CA . ARG A 1 178 ? 16.102 9.632 7.688 1.00 53.03 178 ARG A CA 1
ATOM 1398 C C . ARG A 1 178 ? 17.471 9.950 7.109 1.00 53.03 178 ARG A C 1
ATOM 1400 O O . ARG A 1 178 ? 18.466 9.392 7.562 1.00 53.03 178 ARG A O 1
ATOM 1407 N N . THR A 1 179 ? 17.527 10.829 6.116 1.00 46.12 179 THR A N 1
ATOM 1408 C CA . THR A 1 179 ? 18.793 11.412 5.672 1.00 46.12 179 THR A CA 1
ATOM 1409 C C . THR A 1 179 ? 19.448 12.055 6.889 1.00 46.12 179 THR A C 1
ATOM 1411 O O . THR A 1 179 ? 18.896 12.991 7.476 1.00 46.12 179 THR A O 1
ATOM 1414 N N . GLY A 1 180 ? 20.573 11.489 7.324 1.00 40.00 180 GLY A N 1
ATOM 1415 C CA . GLY A 1 180 ? 21.348 12.004 8.441 1.00 40.00 180 GLY A CA 1
ATOM 1416 C C . GLY A 1 180 ? 21.693 13.466 8.193 1.00 40.00 180 GLY A C 1
ATOM 1417 O O . GLY A 1 180 ? 22.269 13.818 7.166 1.00 40.00 180 GLY A O 1
ATOM 1418 N N . ARG A 1 181 ? 21.324 14.321 9.148 1.00 39.81 181 ARG A N 1
ATOM 1419 C CA . ARG A 1 181 ? 21.934 15.634 9.327 1.00 39.81 181 ARG A CA 1
ATOM 1420 C C . ARG A 1 181 ? 23.442 15.395 9.420 1.00 39.81 181 ARG A C 1
ATOM 1422 O O . ARG A 1 181 ? 23.876 14.649 10.290 1.00 39.81 181 ARG A O 1
ATOM 1429 N N . GLY A 1 182 ? 24.211 15.976 8.503 1.00 41.69 182 GLY A N 1
ATOM 1430 C CA . GLY A 1 182 ? 25.663 15.975 8.594 1.00 41.69 182 GLY A CA 1
ATOM 1431 C C . GLY A 1 182 ? 26.074 16.603 9.920 1.00 41.69 182 GLY A C 1
ATOM 1432 O O . GLY A 1 182 ? 25.926 17.811 10.105 1.00 41.69 182 GLY A O 1
ATOM 1433 N N . ASP A 1 183 ? 26.569 15.783 10.843 1.00 39.50 183 ASP A N 1
ATOM 1434 C CA . ASP A 1 183 ? 27.310 16.255 12.003 1.00 39.50 183 ASP A CA 1
ATOM 1435 C C . ASP A 1 183 ? 28.652 16.783 11.497 1.00 39.50 183 ASP A C 1
ATOM 1437 O O . ASP A 1 183 ? 29.679 16.104 11.492 1.00 39.50 183 ASP A O 1
ATOM 1441 N N . GLY A 1 184 ? 28.629 18.034 11.040 1.00 39.03 184 GLY A N 1
ATOM 1442 C CA . GLY A 1 184 ? 29.813 18.857 10.885 1.00 39.03 184 GLY A CA 1
ATOM 1443 C C . GLY A 1 184 ? 30.423 19.125 12.256 1.00 39.03 184 GLY A C 1
ATOM 1444 O O . GLY A 1 184 ? 30.278 20.214 12.805 1.00 39.03 184 GLY A O 1
ATOM 1445 N N . ARG A 1 185 ? 31.138 18.143 12.817 1.00 40.28 185 ARG A N 1
ATOM 1446 C CA . ARG A 1 185 ? 32.206 18.426 13.778 1.00 40.28 185 ARG A CA 1
ATOM 1447 C C . ARG A 1 185 ? 33.343 19.083 13.003 1.00 40.28 185 ARG A C 1
ATOM 1449 O O . ARG A 1 185 ? 34.277 18.422 12.562 1.00 40.28 185 ARG A O 1
ATOM 1456 N N . ALA A 1 186 ? 33.255 20.401 12.845 1.00 42.97 186 ALA A N 1
ATOM 1457 C CA . ALA A 1 186 ? 34.433 21.220 12.629 1.00 42.97 186 ALA A CA 1
ATOM 1458 C C . ALA A 1 186 ? 35.336 21.037 13.855 1.00 42.97 186 ALA A C 1
ATOM 1460 O O . ALA A 1 186 ? 35.044 21.521 14.949 1.00 42.97 186 ALA A O 1
ATOM 1461 N N . ALA A 1 187 ? 36.396 20.256 13.672 1.00 47.41 187 ALA A N 1
ATOM 1462 C CA . ALA A 1 187 ? 37.503 20.181 14.598 1.00 47.41 187 ALA A CA 1
ATOM 1463 C C . ALA A 1 187 ? 38.090 21.591 14.740 1.00 47.41 187 ALA A C 1
ATOM 1465 O O . ALA A 1 187 ? 38.693 22.127 13.812 1.00 47.41 187 ALA A O 1
ATOM 1466 N N . GLY A 1 188 ? 37.873 22.203 15.901 1.00 42.25 188 GLY A N 1
ATOM 1467 C CA . GLY A 1 188 ? 38.636 23.362 16.322 1.00 42.25 188 GLY A CA 1
ATOM 1468 C C . GLY A 1 188 ? 40.074 22.925 16.558 1.00 42.25 188 GLY A C 1
ATOM 1469 O O . GLY A 1 188 ? 40.369 22.290 17.567 1.00 42.25 188 GLY A O 1
ATOM 1470 N N . THR A 1 189 ? 40.967 23.255 15.632 1.00 48.88 189 THR A N 1
ATOM 1471 C CA . THR A 1 189 ? 42.397 23.314 15.926 1.00 48.88 189 THR A CA 1
ATOM 1472 C C . THR A 1 189 ? 42.758 24.747 16.271 1.00 48.88 189 THR A C 1
ATOM 1474 O O . THR A 1 189 ? 42.774 25.640 15.424 1.00 48.88 189 THR A O 1
ATOM 1477 N N . ASP A 1 190 ? 42.988 24.904 17.570 1.00 48.59 190 ASP A N 1
ATOM 1478 C CA . ASP A 1 190 ? 43.722 25.952 18.259 1.00 48.59 190 ASP A CA 1
ATOM 1479 C C . ASP A 1 190 ? 44.923 26.462 17.444 1.00 48.59 190 ASP A C 1
ATOM 1481 O O . ASP A 1 190 ? 45.748 25.695 16.948 1.00 48.59 190 ASP A O 1
ATOM 1485 N N . GLY A 1 191 ? 45.003 27.783 17.318 1.00 41.44 191 GLY A N 1
ATOM 1486 C CA . GLY A 1 191 ? 46.059 28.502 16.621 1.00 41.44 191 GLY A CA 1
ATOM 1487 C C . GLY A 1 191 ? 46.404 29.779 17.371 1.00 41.44 191 GLY A C 1
ATOM 1488 O O . GLY A 1 191 ? 46.302 30.874 16.816 1.00 41.44 191 GLY A O 1
ATOM 1489 N N . ARG A 1 192 ? 46.793 29.652 18.649 1.00 45.12 192 ARG A N 1
ATOM 1490 C CA . ARG A 1 192 ? 47.538 30.690 19.379 1.00 45.12 192 ARG A CA 1
ATOM 1491 C C . ARG A 1 192 ? 48.673 31.235 18.508 1.00 45.12 192 ARG A C 1
ATOM 1493 O O . ARG A 1 192 ? 49.682 30.568 18.295 1.00 45.12 192 ARG A O 1
ATOM 1500 N N . ARG A 1 193 ? 48.547 32.488 18.069 1.00 49.03 193 ARG A N 1
ATOM 1501 C CA . ARG A 1 193 ? 49.687 33.285 17.600 1.00 49.03 193 ARG A CA 1
ATOM 1502 C C . ARG A 1 193 ? 50.491 33.777 18.811 1.00 49.03 193 ARG A C 1
ATOM 1504 O O . ARG A 1 193 ? 49.901 34.412 19.689 1.00 49.03 193 ARG A O 1
ATOM 1511 N N . PRO A 1 194 ? 51.811 33.547 18.880 1.00 52.78 194 PRO A N 1
ATOM 1512 C CA . PRO A 1 194 ? 52.654 34.204 19.866 1.00 52.78 194 PRO A CA 1
ATOM 1513 C C . PRO A 1 194 ? 52.927 35.661 19.467 1.00 52.78 194 PRO A C 1
ATOM 1515 O O . PRO A 1 194 ? 53.068 35.999 18.291 1.00 52.78 194 PRO A O 1
ATOM 1518 N N . ARG A 1 195 ? 53.004 36.521 20.487 1.00 47.06 195 ARG A N 1
ATOM 1519 C CA . ARG A 1 195 ? 53.495 37.900 20.400 1.00 47.06 195 ARG A CA 1
ATOM 1520 C C . ARG A 1 195 ? 55.008 37.910 20.137 1.00 47.06 195 ARG A C 1
ATOM 1522 O O . ARG A 1 195 ? 55.741 37.195 20.812 1.00 47.06 195 ARG A O 1
ATOM 1529 N N . ALA A 1 196 ? 55.460 38.809 19.271 1.00 53.56 196 ALA A N 1
ATOM 1530 C CA . ALA A 1 196 ? 56.810 39.382 19.262 1.00 53.56 196 ALA A CA 1
ATOM 1531 C C . ALA A 1 196 ? 56.609 40.898 19.063 1.00 53.56 196 ALA A C 1
ATOM 1533 O O . ALA A 1 196 ? 55.845 41.277 18.179 1.00 53.56 196 ALA A O 1
ATOM 1534 N N . ARG A 1 197 ? 56.855 41.692 20.113 1.00 53.12 197 ARG A N 1
ATOM 1535 C CA . ARG A 1 197 ? 58.063 42.508 20.354 1.00 53.12 197 ARG A CA 1
ATOM 1536 C C . ARG A 1 197 ? 58.195 43.656 19.366 1.00 53.12 197 ARG A C 1
ATOM 1538 O O . ARG A 1 197 ? 58.471 43.374 18.187 1.00 53.12 197 ARG A O 1
#

Mean predicted aligned error: 8.7 Å

Foldseek 3Di:
DQDAWDDDPFKIAGGPDPADPDRIDGLQQWQAWELPDVQTWTAGPVLDIGGGHNVCSVVVVVNCVVSVHYHDDAPQLQQLLCVVLAPDDDDPVRVVVSQVQNVLLVQHPVNSVVVCVLCVLLSNQQCVQVNHHDTDGLVSSLCSLVDPSRPPVSHDPPVCSNVVSSVSSVSRPRDRNDPDDPPPPPPDDDDDDDDDD

Nearest PDB structures (foldseek):
  6upl-assembly1_H  TM=6.517E-01  e=1.105E+00  Homo sapiens
  7svq-assembly2_B  TM=2.011E-01  e=7.458E+00  Spinacia oleracea

pLDDT: mean 83.93, std 15.86, range [39.03, 97.75]

Sequence (197 aa):
MARGPEFADDHIRLPADAWLPRTTLTAADVRDADPEASPPELRTRSGETVFVPAGRRAELERFCARYGIPLRRRPDVWGDLLDPFLDTWFTPEEEAATLARLDRAGLGPAEVAAIRERVAPLMRAHNHMLWEWHALGLGDLLAAAAGSLVPDHLRIPPQERAAFRAWAMEIADRPARRTGRGDGRAAGTDGRRPRAR

Radius of gyration: 22.08 Å; Cα contacts (8 Å, |Δi|>4): 240; chains: 1; bounding box: 76×64×41 Å

Organism: NCBI:txid58340

Solvent-accessible surface area (backbone atoms only — not comparable to full-atom values): 11740 Å² total; per-residue (Å²): 132,83,70,54,58,43,82,54,97,72,36,33,39,39,49,94,51,100,82,54,99,52,52,64,41,44,62,90,41,47,54,33,29,19,70,84,44,84,60,13,32,36,32,31,72,89,60,48,76,47,68,35,53,68,95,44,34,70,57,54,52,51,53,26,65,76,67,72,40,48,77,49,88,73,80,61,54,39,32,56,61,38,54,88,55,38,75,62,89,75,51,73,68,54,52,51,52,38,52,56,52,38,42,35,38,69,42,48,74,69,55,49,50,53,54,41,62,72,44,42,68,39,45,47,42,34,29,72,74,64,70,44,63,85,81,48,31,63,69,51,54,52,45,34,49,70,37,86,74,26,58,78,93,60,40,56,53,80,90,47,42,65,59,52,49,51,53,53,38,53,59,58,64,44,59,69,58,76,80,72,77,79,82,78,76,76,78,84,76,86,76,88,76,82,89,79,134